Protein 5GKK (pdb70)

Solvent-accessible surface area: 15320 Å² total; per-residue (Å²): 61,113,18,108,52,54,4,0,4,0,0,0,2,10,50,2,44,2,36,2,4,2,42,167,38,229,116,44,195,31,24,22,77,6,38,11,4,0,53,1,53,19,48,111,97,14,52,107,2,0,116,3,0,94,116,61,14,42,17,16,90,25,100,127,34,131,132,54,127,53,14,1,54,0,102,127,174,81,3,4,85,98,0,12,75,23,2,88,150,53,73,8,72,6,95,54,33,60,10,7,106,48,0,77,109,0,13,60,8,39,99,170,22,59,30,81,62,114,110,8,2,16,88,0,0,78,6,2,48,115,3,83,21,86,14,80,127,106,0,107,103,5,12,116,66,48,179,94,126,25,43,56,33,0,0,4,0,0,0,3,11,44,2,44,0,66,3,5,2,44,143,50,157,124,48,162,33,7,13,69,8,55,12,14,0,54,0,65,20,98,117,102,15,45,104,0,0,100,12,0,83,170,66,13,54,25,23,72,18,86,98,70,148,52,4,0,36,1,127,126,177,74,4,1,97,96,0,13,90,26,3,88,175,54,72,4,67,7,90,44,34,56,6,2,92,41,0,65,130,0,21,61,9,38,109,172,27,62,33,55,78,129,112,1,0,15,91,0,0,76,8,2,57,112,3,73,28,46,36,67,101,107,2,89,138,13,12,126,91,28,168

InterPro domains:
  IPR004860 Homing endonuclease, LAGLIDADG domain [PF00961] (9-106)
  IPR027434 Homing endonuclease [G3DSA:3.10.28.10] (1-149)
  IPR027434 Homing endonuclease [SSF55608] (4-146)
  IPR051289 LAGLIDADG Homing Endonuclease [PTHR36181] (4-134)

Nearest PDB structures (foldseek):
  5gkk-assembly1_B  TM=1.007E+00  e=6.072E-26  Thermotoga neapolitana
  5gkk-assembly1_A  TM=9.883E-01  e=3.573E-23  Thermotoga neapolitana
  2i3p-assembly1_B  TM=8.146E-01  e=6.116E-08  Chlamydomonas reinhardtii
  1t9i-assembly1_A  TM=8.031E-01  e=5.156E-08  Chlamydomonas reinhardtii
  2vbj-assembly1_B  TM=8.201E-01  e=2.539E-07  Chlamydomonas reinhardtii

Foldseek 3Di:
DADDLVVVLVQCLPFKDWAWDKDADVVAPLRIDIWIKIKGKDFQVVLVVLVNVCVVLVHFDWAADDDRMIMTMDTDLVSVVSVLVSCVVVPHDHCVNVLSVLSVVLSVLVVVVLCSDLVSVLVNLVSNCVHPDPDNVVSVVVVVVSD/DDDDLVNVLVLCLVFKDWAWDKDQDCVAVLRIDIFTKMKGADDPVVVVVLVNVCVVLVHFDWQVPNIMTMDTDLVSVVSVLVSCVVPPHDHCVNVLSVLSVVLSVCVVVPVCSDLVS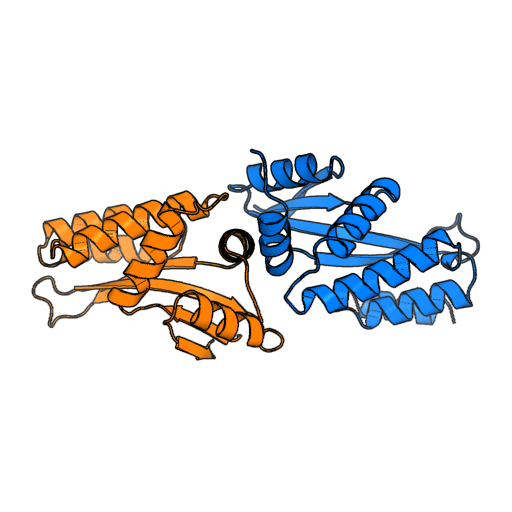VLVNLVSNCVHPDDCNVVSVVVNVVSD

Structure (mmCIF, N/CA/C/O backbone):
data_5GKK
#
_entry.id   5GKK
#
_cell.length_a   32.203
_cell.length_b   113.886
_cell.length_c   44.922
_cell.angle_alpha   90.0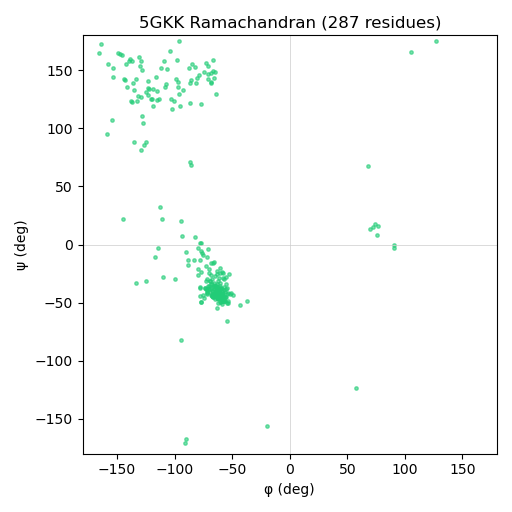00
_cell.angle_beta   110.410
_cell.angle_gamma   90.000
#
_symmetry.space_group_name_H-M   'P 1 21 1'
#
loop_
_entity.id
_entity.type
_entity.pdbx_description
1 polymer 'Putative homing endonuclease'
2 water water
#
loop_
_atom_site.group_PDB
_atom_site.id
_atom_site.type_symbol
_atom_site.label_atom_id
_atom_site.label_alt_id
_atom_site.label_comp_id
_atom_site.label_asym_id
_atom_site.label_entity_id
_atom_site.label_seq_id
_atom_site.pdbx_PDB_ins_code
_atom_site.Cartn_x
_atom_site.Cartn_y
_atom_site.Cartn_z
_atom_site.occupancy
_atom_site.B_iso_or_equiv
_atom_site.auth_seq_id
_atom_site.auth_comp_id
_atom_site.auth_asym_id
_atom_site.auth_atom_id
_atom_site.pdbx_PDB_model_num
ATOM 1 N N . MET A 1 1 ? 39.961 -4.910 -13.919 1.00 58.40 1 MET A N 1
ATOM 2 C CA . MET A 1 1 ? 40.942 -3.897 -13.546 1.00 57.23 1 MET A CA 1
ATOM 3 C C . MET A 1 1 ? 41.557 -4.214 -12.179 1.00 51.64 1 MET A C 1
ATOM 4 O O . MET A 1 1 ? 40.940 -4.901 -11.363 1.00 51.10 1 MET A O 1
ATOM 9 N N . ASP A 1 2 ? 42.782 -3.736 -11.953 1.00 48.28 2 ASP A N 1
ATOM 10 C CA . ASP A 1 2 ? 43.496 -3.943 -10.692 1.00 54.07 2 ASP A CA 1
ATOM 11 C C . ASP A 1 2 ? 43.346 -2.709 -9.810 1.00 50.64 2 ASP A C 1
ATOM 12 O O . ASP A 1 2 ? 43.367 -1.584 -10.308 1.00 51.82 2 ASP A O 1
ATOM 17 N N . LEU A 1 3 ? 43.204 -2.909 -8.506 1.00 45.26 3 LEU A N 1
ATOM 18 C CA . LEU A 1 3 ? 42.975 -1.785 -7.598 1.00 39.85 3 LEU A CA 1
ATOM 19 C C . LEU A 1 3 ? 44.118 -1.608 -6.591 1.00 36.12 3 LEU A C 1
ATOM 20 O O . LEU A 1 3 ? 44.672 -2.593 -6.104 1.00 36.23 3 LEU A O 1
ATOM 25 N N . LYS A 1 4 ? 44.444 -0.365 -6.237 1.00 36.32 4 LYS A N 1
ATOM 26 C CA . LYS A 1 4 ? 45.409 -0.138 -5.141 1.00 38.58 4 LYS A CA 1
ATOM 27 C C . LYS A 1 4 ? 44.671 -0.162 -3.807 1.00 32.47 4 LYS A C 1
ATOM 28 O O . LYS A 1 4 ? 43.569 0.352 -3.727 1.00 30.29 4 LYS A O 1
ATOM 34 N N . PRO A 1 5 ? 45.287 -0.740 -2.756 1.00 35.30 5 PRO A N 1
ATOM 35 C CA . PRO A 1 5 ? 44.753 -0.763 -1.380 1.00 32.97 5 PRO A CA 1
ATOM 36 C C . PRO A 1 5 ? 44.167 0.569 -0.915 1.00 32.37 5 PRO A C 1
ATOM 37 O O . PRO A 1 5 ? 43.053 0.597 -0.416 1.00 31.77 5 PRO A O 1
ATOM 41 N N . ASP A 1 6 ? 44.911 1.660 -1.043 1.00 35.13 6 ASP A N 1
ATOM 42 C CA . ASP A 1 6 ? 44.405 2.965 -0.594 1.00 35.97 6 ASP A CA 1
ATOM 43 C C . ASP A 1 6 ? 43.118 3.365 -1.335 1.00 31.00 6 ASP A C 1
ATOM 44 O O . ASP A 1 6 ? 42.230 4.014 -0.774 1.00 27.51 6 ASP A O 1
ATOM 49 N N . TRP A 1 7 ? 43.027 2.966 -2.598 1.00 27.11 7 TRP A N 1
ATOM 50 C CA . TRP A 1 7 ? 41.822 3.226 -3.374 1.00 30.70 7 TRP A CA 1
ATOM 51 C C . TRP A 1 7 ? 40.658 2.413 -2.815 1.00 29.94 7 TRP A C 1
ATOM 52 O O . TRP A 1 7 ? 39.527 2.905 -2.695 1.00 27.24 7 TRP A O 1
ATOM 63 N N . VAL A 1 8 ? 40.920 1.152 -2.521 1.00 24.68 8 VAL A N 1
ATOM 64 C CA . VAL A 1 8 ? 39.897 0.318 -1.903 1.00 29.22 8 VAL A CA 1
ATOM 65 C C . VAL A 1 8 ? 39.368 0.937 -0.597 1.00 31.03 8 VAL A C 1
ATOM 66 O O . VAL A 1 8 ? 38.158 0.997 -0.370 1.00 29.73 8 VAL A O 1
ATOM 70 N N . VAL A 1 9 ? 40.281 1.418 0.241 1.00 30.41 9 VAL A N 1
ATOM 71 C CA . VAL A 1 9 ? 39.890 2.037 1.505 1.00 32.08 9 VAL A CA 1
ATOM 72 C C . VAL A 1 9 ? 38.960 3.227 1.230 1.00 30.58 9 VAL A C 1
ATOM 73 O O . VAL A 1 9 ? 37.873 3.324 1.818 1.00 30.08 9 VAL A O 1
ATOM 77 N N . GLY A 1 10 ? 39.402 4.120 0.338 1.00 24.24 10 GLY A N 1
ATOM 78 C CA . GLY A 1 10 ? 38.633 5.299 -0.036 1.00 24.69 10 GLY A CA 1
ATOM 79 C C . GLY A 1 10 ? 37.231 4.931 -0.510 1.00 28.65 10 GLY A C 1
ATOM 80 O O . GLY A 1 10 ? 36.228 5.456 -0.026 1.00 30.43 10 GLY A O 1
ATOM 81 N N . PHE A 1 11 ? 37.163 3.988 -1.435 1.00 25.33 11 PHE A N 1
ATOM 82 C CA . PHE A 1 11 ? 35.891 3.536 -1.978 1.00 28.25 11 PHE A CA 1
ATOM 83 C C . PHE A 1 11 ? 34.984 2.902 -0.903 1.00 32.67 11 PHE A C 1
ATOM 84 O O . PHE A 1 11 ? 33.776 3.169 -0.855 1.00 31.72 11 PHE A O 1
ATOM 92 N N . VAL A 1 12 ? 35.557 2.055 -0.056 1.00 26.56 12 VAL A N 1
ATOM 93 C CA . VAL A 1 12 ? 34.769 1.408 0.979 1.00 29.57 12 VAL A CA 1
ATOM 94 C C . VAL A 1 12 ? 34.351 2.439 2.033 1.00 35.10 12 VAL A C 1
ATOM 95 O O . VAL A 1 12 ? 33.224 2.400 2.518 1.00 37.99 12 VAL A O 1
ATOM 99 N N . ASP A 1 13 ? 35.231 3.379 2.355 1.00 32.87 13 ASP A N 1
ATOM 100 C CA . ASP A 1 13 ? 34.833 4.485 3.219 1.00 34.65 13 ASP A CA 1
ATOM 101 C C . ASP A 1 13 ? 33.563 5.141 2.686 1.00 34.95 13 ASP A C 1
ATOM 102 O O . ASP A 1 13 ? 32.633 5.428 3.446 1.00 39.59 13 ASP A O 1
ATOM 107 N N . GLY A 1 14 ? 33.500 5.330 1.375 1.00 34.93 14 GLY A N 1
ATOM 108 C CA . GLY A 1 14 ? 32.331 5.926 0.759 1.00 38.80 14 GLY A CA 1
ATOM 109 C C . GLY A 1 14 ? 31.133 4.987 0.605 1.00 40.96 14 GLY A C 1
ATOM 110 O O . GLY A 1 14 ? 30.019 5.326 0.997 1.00 44.10 14 GLY A O 1
ATOM 111 N N . GLU A 1 15 ? 31.354 3.796 0.057 1.00 35.32 15 GLU A N 1
ATOM 112 C CA . GLU A 1 15 ? 30.237 2.951 -0.363 1.00 30.59 15 GLU A CA 1
ATOM 113 C C . GLU A 1 15 ? 30.066 1.631 0.411 1.00 33.89 15 GLU A C 1
ATOM 114 O O . GLU A 1 15 ? 29.128 0.879 0.167 1.00 38.20 15 GLU A O 1
ATOM 120 N N . GLY A 1 16 ? 30.963 1.337 1.329 1.00 39.58 16 GLY A N 1
ATOM 121 C CA . GLY A 1 16 ? 30.915 0.056 2.010 1.00 41.36 16 GLY A CA 1
ATOM 122 C C . GLY A 1 16 ? 29.881 -0.038 3.121 1.00 39.02 16 GLY A C 1
ATOM 123 O O . GLY A 1 16 ? 29.624 0.928 3.832 1.00 39.35 16 GLY A O 1
ATOM 124 N N . CYS A 1 17 ? 29.301 -1.217 3.286 1.00 31.78 17 CYS A N 1
ATOM 125 C CA . CYS A 1 17 ? 28.382 -1.446 4.396 1.00 37.80 17 CYS A CA 1
ATOM 126 C C . CYS A 1 17 ? 28.705 -2.740 5.145 1.00 34.13 17 CYS A C 1
ATOM 127 O O . CYS A 1 17 ? 28.862 -3.792 4.547 1.00 31.24 17 CYS A O 1
ATOM 130 N N . PHE A 1 18 ? 28.850 -2.626 6.466 1.00 35.12 18 PHE A N 1
ATOM 131 C CA . PHE A 1 18 ? 29.096 -3.765 7.347 1.00 33.63 18 PHE A CA 1
ATOM 132 C C . PHE A 1 18 ? 27.777 -4.090 8.023 1.00 41.51 18 PHE A C 1
ATOM 133 O O . PHE A 1 18 ? 27.228 -3.273 8.753 1.00 39.63 18 PHE A O 1
ATOM 141 N N . TYR A 1 19 ? 27.270 -5.280 7.751 1.00 38.96 19 TYR A N 1
ATOM 142 C CA . TYR A 1 19 ? 25.918 -5.625 8.100 1.00 37.41 19 TYR A CA 1
ATOM 143 C C . TYR A 1 19 ? 25.963 -6.864 8.968 1.00 37.90 19 TYR A C 1
ATOM 144 O O . TYR A 1 19 ? 26.761 -7.761 8.737 1.00 34.23 19 TYR A O 1
ATOM 153 N N . VAL A 1 20 ? 25.116 -6.896 9.987 1.00 34.10 20 VAL A N 1
ATOM 154 C CA . VAL A 1 20 ? 24.942 -8.093 10.796 1.00 35.65 20 VAL A CA 1
ATOM 155 C C . VAL A 1 20 ? 23.469 -8.466 10.892 1.00 38.93 20 VAL A C 1
ATOM 156 O O . VAL A 1 20 ? 22.707 -7.829 11.615 1.00 43.18 20 VAL A O 1
ATOM 160 N N . GLY A 1 21 ? 23.074 -9.493 10.156 1.00 36.95 21 GLY A N 1
ATOM 161 C CA . GLY A 1 21 ? 21.699 -9.954 10.204 1.00 45.78 21 GLY A CA 1
ATOM 162 C C . GLY A 1 21 ? 21.529 -11.112 11.164 1.00 44.35 21 GLY A C 1
ATOM 163 O O . GLY A 1 21 ? 22.497 -11.611 11.743 1.00 37.02 21 GLY A O 1
ATOM 164 N N . VAL A 1 22 ? 20.287 -11.536 11.354 1.00 41.26 22 VAL A N 1
ATOM 165 C CA . VAL A 1 22 ? 20.004 -12.711 12.178 1.00 38.57 22 VAL A CA 1
ATOM 166 C C . VAL A 1 22 ? 18.834 -13.427 11.544 1.00 44.12 22 VAL A C 1
ATOM 167 O O . VAL A 1 22 ? 17.922 -12.787 11.049 1.00 41.33 22 VAL A O 1
ATOM 171 N N . SER A 1 23 ? 18.845 -14.748 11.564 1.00 45.38 23 SER A N 1
ATOM 172 C CA . SER A 1 23 ? 17.675 -15.489 11.113 1.00 49.06 23 SER A CA 1
ATOM 173 C C . SER A 1 23 ? 17.463 -16.655 12.050 1.00 42.16 23 SER A C 1
ATOM 174 O O . SER A 1 23 ? 18.393 -17.095 12.710 1.00 41.68 23 SER A O 1
ATOM 177 N N . ARG A 1 24 ? 16.246 -17.159 12.094 1.00 37.19 24 ARG A N 1
ATOM 178 C CA . ARG A 1 24 ? 15.953 -18.401 12.793 1.00 40.87 24 ARG A CA 1
ATOM 179 C C . ARG A 1 24 ? 16.649 -19.557 12.102 1.00 45.88 24 ARG A C 1
ATOM 180 O O . ARG A 1 24 ? 16.735 -19.608 10.874 1.00 42.61 24 ARG A O 1
ATOM 188 N N . ASN A 1 25 ? 17.121 -20.508 12.892 1.00 44.87 25 ASN A N 1
ATOM 189 C CA . ASN A 1 25 ? 17.748 -21.699 12.340 1.00 41.59 25 ASN A CA 1
ATOM 190 C C . ASN A 1 25 ? 17.585 -22.798 13.361 1.00 39.90 25 ASN A C 1
ATOM 191 O O . ASN A 1 25 ? 18.230 -22.788 14.412 1.00 36.55 25 ASN A O 1
ATOM 196 N N . ARG A 1 26 ? 16.701 -23.740 13.068 1.00 45.21 26 ARG A N 1
ATOM 197 C CA . ARG A 1 26 ? 16.382 -24.774 14.046 1.00 52.55 26 ARG A CA 1
ATOM 198 C C . ARG A 1 26 ? 17.570 -25.656 14.409 1.00 53.98 26 ARG A C 1
ATOM 199 O O . ARG A 1 26 ? 17.592 -26.236 15.486 1.00 56.39 26 ARG A O 1
ATOM 207 N N . THR A 1 27 ? 18.574 -25.742 13.545 1.00 51.35 27 THR A N 1
ATOM 208 C CA . THR A 1 27 ? 19.697 -26.645 13.819 1.00 57.26 27 THR A CA 1
ATOM 209 C C . THR A 1 27 ? 20.683 -26.121 14.862 1.00 54.89 27 THR A C 1
ATOM 210 O O . THR A 1 27 ? 21.605 -26.838 15.269 1.00 54.40 27 THR A O 1
ATOM 214 N N . MET A 1 28 ? 20.502 -24.869 15.284 1.00 48.61 28 MET A N 1
ATOM 215 C CA . MET A 1 28 ? 21.337 -24.282 16.326 1.00 43.02 28 MET A CA 1
ATOM 216 C C . MET A 1 28 ? 20.589 -24.415 17.647 1.00 49.99 28 MET A C 1
ATOM 217 O O . MET A 1 28 ? 19.374 -24.209 17.687 1.00 52.30 28 MET A O 1
ATOM 222 N N . LYS A 1 29 ? 21.310 -24.733 18.723 1.00 49.81 29 LYS A N 1
ATOM 223 C CA . LYS A 1 29 ? 20.702 -24.910 20.050 1.00 49.78 29 LYS A CA 1
ATOM 224 C C . LYS A 1 29 ? 20.042 -23.611 20.518 1.00 50.25 29 LYS A C 1
ATOM 225 O O . LYS A 1 29 ? 19.065 -23.601 21.270 1.00 46.23 29 LYS A O 1
ATOM 231 N N . THR A 1 30 ? 20.592 -22.510 20.042 1.00 44.02 30 THR A N 1
ATOM 232 C CA . THR A 1 30 ? 20.173 -21.178 20.419 1.00 47.37 30 THR A CA 1
ATOM 233 C C . THR A 1 30 ? 18.904 -20.782 19.652 1.00 43.51 30 THR A C 1
ATOM 234 O O . THR A 1 30 ? 18.145 -19.915 20.087 1.00 45.26 30 THR A O 1
ATOM 238 N N . GLY A 1 31 ? 18.655 -21.456 18.532 1.00 38.07 31 GLY A N 1
ATOM 239 C CA . GLY A 1 31 ? 17.511 -21.154 17.692 1.00 39.90 31 GLY A CA 1
ATOM 240 C C . GLY A 1 31 ? 17.763 -20.131 16.594 1.00 42.13 31 GLY A C 1
ATOM 241 O O . GLY A 1 31 ? 16.851 -19.807 15.835 1.00 39.00 31 GLY A O 1
ATOM 242 N N . TYR A 1 32 ? 18.981 -19.603 16.507 1.00 31.35 32 TYR A N 1
ATOM 243 C CA . TYR A 1 32 ? 19.285 -18.571 15.509 1.00 28.69 32 TYR A CA 1
ATOM 244 C C . TYR A 1 32 ? 20.693 -18.673 14.988 1.00 40.59 32 TYR A C 1
ATOM 245 O O . TYR A 1 32 ? 21.583 -19.261 15.626 1.00 40.12 32 TYR A O 1
ATOM 254 N N . GLN A 1 33 ? 20.891 -18.005 13.859 1.00 37.94 33 GLN A N 1
ATOM 255 C CA . GLN A 1 33 ? 22.182 -17.892 13.208 1.00 37.44 33 GLN A CA 1
ATOM 256 C C . GLN A 1 33 ? 22.415 -16.409 12.922 1.00 41.32 33 GLN A C 1
ATOM 257 O O . GLN A 1 33 ? 21.555 -15.743 12.360 1.00 39.53 33 GLN A O 1
ATOM 263 N N . VAL A 1 34 ? 23.557 -15.898 13.370 1.00 35.38 34 VAL A N 1
ATOM 264 C CA . VAL A 1 34 ? 24.018 -14.564 13.051 1.00 29.79 34 VAL A CA 1
ATOM 265 C C . VAL A 1 34 ? 24.675 -14.604 11.665 1.00 35.48 34 VAL A C 1
ATOM 266 O O . VAL A 1 34 ? 25.432 -15.523 11.351 1.00 33.75 34 VAL A O 1
ATOM 270 N N . LEU A 1 35 ? 24.409 -13.588 10.857 1.00 33.97 35 LEU A N 1
ATOM 271 C CA . LEU A 1 35 ? 24.895 -13.555 9.481 1.00 38.24 35 LEU A CA 1
ATOM 272 C C . LEU A 1 35 ? 25.595 -12.253 9.197 1.00 34.34 35 LEU A C 1
ATOM 273 O O . LEU A 1 35 ? 25.003 -11.337 8.641 1.00 32.81 35 LEU A O 1
ATOM 278 N N . PRO A 1 36 ? 26.861 -12.156 9.604 1.00 33.98 36 PRO A N 1
ATOM 279 C CA . PRO A 1 36 ? 27.581 -10.924 9.307 1.00 37.76 36 PRO A CA 1
ATOM 280 C C . PRO A 1 36 ? 27.795 -10.881 7.798 1.00 36.69 36 PRO A C 1
ATOM 281 O O . PRO A 1 36 ? 27.930 -11.934 7.192 1.00 32.88 36 PRO A O 1
ATOM 285 N N . GLU A 1 37 ? 27.810 -9.690 7.220 1.00 33.26 37 GLU A N 1
ATOM 286 C CA . GLU A 1 37 ? 28.212 -9.547 5.837 1.00 42.63 37 GLU A CA 1
ATOM 287 C C . GLU A 1 37 ? 28.683 -8.143 5.473 1.00 34.99 37 GLU A C 1
ATOM 288 O O . GLU A 1 37 ? 28.349 -7.145 6.116 1.00 32.83 37 GLU A O 1
ATOM 294 N N . PHE A 1 38 ? 29.494 -8.110 4.436 1.00 33.18 38 PHE A N 1
ATOM 295 C CA . PHE A 1 38 ? 30.055 -6.895 3.912 1.00 35.56 38 PHE A CA 1
ATOM 296 C C . PHE A 1 38 ? 29.426 -6.757 2.524 1.00 33.91 38 PHE A C 1
ATOM 297 O O . PHE A 1 38 ? 29.482 -7.679 1.719 1.00 32.46 38 PHE A O 1
ATOM 305 N N . ARG A 1 39 ? 28.798 -5.631 2.264 1.00 29.26 39 ARG A N 1
ATOM 306 C CA . ARG A 1 39 ? 28.195 -5.419 0.977 1.00 36.54 39 ARG A CA 1
ATOM 307 C C . ARG A 1 39 ? 28.649 -4.108 0.408 1.00 31.60 39 ARG A C 1
ATOM 308 O O . ARG A 1 39 ? 28.922 -3.174 1.136 1.00 34.91 39 ARG A O 1
ATOM 316 N N . ILE A 1 40 ? 28.694 -4.056 -0.910 1.00 31.00 40 ILE A N 1
ATOM 317 C CA . ILE A 1 40 ? 28.944 -2.820 -1.651 1.00 31.70 40 ILE A CA 1
ATOM 318 C C . ILE A 1 40 ? 27.962 -2.795 -2.835 1.00 34.46 40 ILE A C 1
ATOM 319 O O . ILE A 1 40 ? 27.944 -3.725 -3.640 1.00 32.14 40 ILE A O 1
ATOM 324 N N . VAL A 1 41 ? 27.145 -1.745 -2.924 1.00 37.79 41 VAL A N 1
ATOM 325 C CA . VAL A 1 41 ? 26.106 -1.636 -3.951 1.00 32.52 41 VAL A CA 1
ATOM 326 C C . VAL A 1 41 ? 26.499 -0.591 -5.006 1.00 34.98 41 VAL A C 1
ATOM 327 O O . VAL A 1 41 ? 27.034 0.478 -4.664 1.00 36.12 41 VAL A O 1
ATOM 331 N N . GLN A 1 42 ? 26.261 -0.909 -6.282 1.00 32.39 42 GLN A N 1
ATOM 332 C CA . GLN A 1 42 ? 26.582 0.015 -7.367 1.00 31.38 42 GLN A CA 1
ATOM 333 C C . GLN A 1 42 ? 25.514 -0.048 -8.430 1.00 32.65 42 GLN A C 1
ATOM 334 O O . GLN A 1 42 ? 24.806 -1.054 -8.558 1.00 33.67 42 GLN A O 1
ATOM 340 N N . HIS A 1 43 ? 25.391 1.036 -9.186 1.00 36.41 43 HIS A N 1
ATOM 341 C CA . HIS A 1 43 ? 24.543 1.017 -10.371 1.00 37.05 43 HIS A CA 1
ATOM 342 C C . HIS A 1 43 ? 25.159 0.067 -11.397 1.00 40.36 43 HIS A C 1
ATOM 343 O O . HIS A 1 43 ? 26.387 -0.083 -11.481 1.00 35.89 43 HIS A O 1
ATOM 350 N N . LYS A 1 44 ? 24.311 -0.561 -12.205 1.00 38.80 44 LYS A N 1
ATOM 351 C CA . LYS A 1 44 ? 24.761 -1.575 -13.154 1.00 35.54 44 LYS A CA 1
ATOM 352 C C . LYS A 1 44 ? 25.865 -1.122 -14.116 1.00 36.56 44 LYS A C 1
ATOM 353 O O . LYS A 1 44 ? 26.669 -1.936 -14.573 1.00 37.53 44 LYS A O 1
ATOM 359 N N . ARG A 1 45 ? 25.936 0.163 -14.425 1.00 38.46 45 ARG A N 1
ATOM 360 C CA . ARG A 1 45 ? 26.990 0.637 -15.332 1.00 42.21 45 ARG A CA 1
ATOM 361 C C . ARG A 1 45 ? 28.374 0.486 -14.699 1.00 43.84 45 ARG A C 1
ATOM 362 O O . ARG A 1 45 ? 29.413 0.563 -15.382 1.00 39.32 45 ARG A O 1
ATOM 370 N N . ASP A 1 46 ? 28.388 0.290 -13.383 1.00 36.96 46 ASP A N 1
ATOM 371 C CA . ASP A 1 46 ? 29.641 0.170 -12.673 1.00 39.65 46 ASP A CA 1
ATOM 372 C C . ASP A 1 46 ? 29.822 -1.242 -12.140 1.00 38.62 46 ASP A C 1
ATOM 373 O O . ASP A 1 46 ? 30.516 -1.435 -11.124 1.00 39.67 46 ASP A O 1
ATOM 378 N N . ILE A 1 47 ? 29.296 -2.185 -12.873 1.00 35.04 47 ILE A N 1
ATOM 379 C CA . ILE A 1 47 ? 29.384 -3.564 -12.525 1.00 37.09 47 ILE A CA 1
ATOM 380 C C . ILE A 1 47 ? 30.866 -3.941 -12.467 1.00 39.02 47 ILE A C 1
ATOM 381 O O . ILE A 1 47 ? 31.289 -4.702 -11.622 1.00 33.76 47 ILE A O 1
ATOM 386 N N . GLN A 1 48 ? 31.656 -3.395 -13.367 1.00 29.99 48 GLN A N 1
ATOM 387 C CA . GLN A 1 48 ? 33.066 -3.783 -13.443 1.00 37.10 48 GLN A CA 1
ATOM 388 C C . GLN A 1 48 ? 33.807 -3.552 -12.093 1.00 35.77 48 GLN A C 1
ATOM 389 O O . GLN A 1 48 ? 34.675 -4.335 -11.700 1.00 33.42 48 GLN A O 1
ATOM 395 N N . VAL A 1 49 ? 33.451 -2.482 -11.394 1.00 34.93 49 VAL A N 1
ATOM 396 C CA . VAL A 1 49 ? 34.106 -2.168 -10.124 1.00 34.02 49 VAL A CA 1
ATOM 397 C C . VAL A 1 49 ? 33.839 -3.246 -9.076 1.00 31.07 49 VAL A C 1
ATOM 398 O O . VAL A 1 49 ? 34.716 -3.567 -8.263 1.00 32.75 49 VAL A O 1
ATOM 402 N N . LEU A 1 50 ? 32.639 -3.809 -9.115 1.00 32.01 50 LEU A N 1
ATOM 403 C CA . LEU A 1 50 ? 32.248 -4.860 -8.176 1.00 33.19 50 LEU A CA 1
ATOM 404 C C . LEU A 1 50 ? 33.097 -6.096 -8.412 1.00 32.02 50 LEU A C 1
ATOM 405 O O . LEU A 1 50 ? 33.576 -6.712 -7.466 1.00 31.17 50 LEU A O 1
ATOM 410 N N . TYR A 1 51 ? 33.323 -6.435 -9.679 1.00 30.49 51 TYR A N 1
ATOM 411 C CA . TYR A 1 51 ? 34.180 -7.569 -10.000 1.00 26.37 51 TYR A CA 1
ATOM 412 C C . TYR A 1 51 ? 35.637 -7.289 -9.675 1.00 27.22 51 TYR A C 1
ATOM 413 O O . TYR A 1 51 ? 36.370 -8.216 -9.362 1.00 31.67 51 TYR A O 1
ATOM 422 N N . ALA A 1 52 ? 36.066 -6.035 -9.783 1.00 24.67 52 ALA A N 1
ATOM 423 C CA . ALA A 1 52 ? 37.429 -5.660 -9.376 1.00 34.59 52 ALA A CA 1
ATOM 424 C C . ALA A 1 52 ? 37.647 -5.864 -7.864 1.00 30.70 52 ALA A C 1
ATOM 425 O O . ALA A 1 52 ? 38.727 -6.285 -7.417 1.00 32.24 52 ALA A O 1
ATOM 427 N N . LEU A 1 53 ? 36.623 -5.542 -7.076 1.00 29.22 53 LEU A N 1
ATOM 428 C CA . LEU A 1 53 ? 36.731 -5.638 -5.615 1.00 25.72 53 LEU A CA 1
ATOM 429 C C . LEU A 1 53 ? 36.707 -7.104 -5.211 1.00 28.62 53 LEU A C 1
ATOM 430 O O . LEU A 1 53 ? 37.438 -7.532 -4.324 1.00 29.96 53 LEU A O 1
ATOM 435 N N . ARG A 1 54 ? 35.897 -7.870 -5.926 1.00 29.20 54 ARG A N 1
ATOM 436 C CA . ARG A 1 54 ? 35.839 -9.314 -5.773 1.00 34.62 54 ARG A CA 1
ATOM 437 C C . ARG A 1 54 ? 37.209 -9.912 -6.059 1.00 34.00 54 ARG A C 1
ATOM 438 O O . ARG A 1 54 ? 37.677 -10.764 -5.328 1.00 37.44 54 ARG A O 1
ATOM 446 N N . LYS A 1 55 ? 37.854 -9.448 -7.118 1.00 32.03 55 LYS A N 1
ATOM 447 C CA . LYS A 1 55 ? 39.178 -9.944 -7.467 1.00 36.36 55 LYS A CA 1
ATOM 448 C C . LYS A 1 55 ? 40.214 -9.472 -6.471 1.00 32.90 55 LYS A C 1
ATOM 449 O O . LYS A 1 55 ? 41.115 -10.208 -6.114 1.00 36.17 55 LYS A O 1
ATOM 455 N N . PHE A 1 56 ? 40.070 -8.239 -5.999 1.00 33.98 56 PHE A N 1
ATOM 456 C CA . PHE A 1 56 ? 40.975 -7.711 -4.993 1.00 30.55 56 PHE A CA 1
ATOM 457 C C . PHE A 1 56 ? 40.963 -8.562 -3.705 1.00 36.94 56 PHE A C 1
ATOM 458 O O . PHE A 1 56 ? 42.018 -8.825 -3.117 1.00 37.30 56 PHE A O 1
ATOM 466 N N . PHE A 1 57 ? 39.777 -8.967 -3.258 1.00 40.21 57 PHE A N 1
ATOM 467 C CA . PHE A 1 57 ? 39.652 -9.712 -2.008 1.00 37.38 57 PHE A CA 1
ATOM 468 C C . PHE A 1 57 ? 39.792 -11.203 -2.269 1.00 47.48 57 PHE A C 1
ATOM 469 O O . PHE A 1 57 ? 40.050 -11.981 -1.349 1.00 49.99 57 PHE A O 1
ATOM 477 N N . GLY A 1 58 ? 39.625 -11.590 -3.532 1.00 42.16 58 GLY A N 1
ATOM 478 C CA . GLY A 1 58 ? 39.795 -12.971 -3.939 1.00 43.68 58 GLY A CA 1
ATOM 479 C C . GLY A 1 58 ? 38.619 -13.845 -3.544 1.00 45.93 58 GLY A C 1
ATOM 480 O O . GLY A 1 58 ? 38.722 -15.079 -3.551 1.00 52.54 58 GLY A O 1
ATOM 481 N N . CYS A 1 59 ? 37.499 -13.215 -3.206 1.00 37.28 59 CYS A N 1
ATOM 482 C CA . CYS A 1 59 ? 36.319 -13.946 -2.743 1.00 41.40 59 CYS A CA 1
ATOM 483 C C . CYS A 1 59 ? 35.063 -13.068 -2.794 1.00 40.36 59 CYS A C 1
ATOM 484 O O . CYS A 1 59 ? 35.154 -11.865 -3.055 1.00 38.08 59 CYS A O 1
ATOM 487 N N . GLY A 1 60 ? 33.897 -13.666 -2.550 1.00 38.06 60 GLY A N 1
ATOM 488 C CA . GLY A 1 60 ? 32.653 -12.923 -2.597 1.00 42.59 60 GLY A CA 1
ATOM 489 C C . GLY A 1 60 ? 31.812 -13.198 -3.835 1.00 37.46 60 GLY A C 1
ATOM 490 O O . GLY A 1 60 ? 32.266 -13.779 -4.819 1.00 37.90 60 GLY A O 1
ATOM 491 N N . VAL A 1 61 ? 30.560 -12.783 -3.785 1.00 37.78 61 VAL A N 1
ATOM 492 C CA . VAL A 1 61 ? 29.646 -13.008 -4.897 1.00 39.95 61 VAL A CA 1
ATOM 493 C C . VAL A 1 61 ? 29.113 -11.682 -5.388 1.00 35.48 61 VAL A C 1
ATOM 494 O O . VAL A 1 61 ? 28.698 -10.849 -4.583 1.00 35.48 61 VAL A O 1
ATOM 498 N N . VAL A 1 62 ? 29.118 -11.486 -6.704 1.00 34.61 62 VAL A N 1
ATOM 499 C CA . VAL A 1 62 ? 28.432 -10.345 -7.299 1.00 36.22 62 VAL A CA 1
ATOM 500 C C . VAL A 1 62 ? 27.044 -10.775 -7.774 1.00 34.95 62 VAL A C 1
ATOM 501 O O . VAL A 1 62 ? 26.921 -11.754 -8.502 1.00 40.17 62 VAL A O 1
ATOM 505 N N . ARG A 1 63 ? 26.006 -10.034 -7.394 1.00 38.16 63 ARG A N 1
ATOM 506 C CA . ARG A 1 63 ? 24.627 -10.470 -7.606 1.00 39.30 63 ARG A CA 1
ATOM 507 C C . ARG A 1 63 ? 23.724 -9.269 -7.809 1.00 41.43 63 ARG A C 1
ATOM 508 O O . ARG A 1 63 ? 24.097 -8.142 -7.504 1.00 36.04 63 ARG A O 1
ATOM 516 N N . LYS A 1 64 ? 22.525 -9.511 -8.317 1.00 44.69 64 LYS A N 1
ATOM 517 C CA . LYS A 1 64 ? 21.550 -8.441 -8.482 1.00 46.00 64 LYS A CA 1
ATOM 518 C C . LYS A 1 64 ? 21.086 -7.950 -7.113 1.00 47.95 64 LYS A C 1
ATOM 519 O O . LYS A 1 64 ? 20.883 -8.734 -6.199 1.00 47.11 64 LYS A O 1
ATOM 525 N N . ASN A 1 65 ? 20.933 -6.642 -6.981 1.00 52.00 65 ASN A N 1
ATOM 526 C CA . ASN A 1 65 ? 20.325 -6.065 -5.785 1.00 51.29 65 ASN A CA 1
ATOM 527 C C . ASN A 1 65 ? 18.828 -5.802 -5.917 1.00 50.86 65 ASN A C 1
ATOM 528 O O . ASN A 1 65 ? 18.016 -6.615 -5.479 1.00 56.69 65 ASN A O 1
ATOM 533 N N . HIS A 1 66 ? 18.475 -4.669 -6.522 1.00 49.78 66 HIS A N 1
ATOM 534 C CA . HIS A 1 66 ? 17.086 -4.338 -6.839 1.00 46.16 66 HIS A CA 1
ATOM 535 C C . HIS A 1 66 ? 17.123 -3.400 -8.020 1.00 50.38 66 HIS A C 1
ATOM 536 O O . HIS A 1 66 ? 18.038 -2.593 -8.144 1.00 55.43 66 HIS A O 1
ATOM 543 N N . ASP A 1 67 ? 16.145 -3.530 -8.895 1.00 51.48 67 ASP A N 1
ATOM 544 C CA . ASP A 1 67 ? 16.023 -2.614 -9.998 1.00 55.19 67 ASP A CA 1
ATOM 545 C C . ASP A 1 67 ? 17.294 -2.643 -10.803 1.00 64.83 67 ASP A C 1
ATOM 546 O O . ASP A 1 67 ? 17.712 -3.685 -11.299 1.00 62.29 67 ASP A O 1
ATOM 551 N N . ASP A 1 68 ? 17.889 -1.469 -10.946 1.00 63.99 68 ASP A N 1
ATOM 552 C CA . ASP A 1 68 ? 19.103 -1.336 -11.760 1.00 54.98 68 ASP A CA 1
ATOM 553 C C . ASP A 1 68 ? 20.399 -1.434 -10.956 1.00 50.30 68 ASP A C 1
ATOM 554 O O . ASP A 1 68 ? 21.445 -1.001 -11.421 1.00 49.14 68 ASP A O 1
ATOM 559 N N . ARG A 1 69 ? 20.337 -2.020 -9.765 1.00 43.48 69 ARG A N 1
ATOM 560 C CA . ARG A 1 69 ? 21.522 -2.099 -8.913 1.00 47.80 69 ARG A CA 1
ATOM 561 C C . ARG A 1 69 ? 22.072 -3.512 -8.711 1.00 49.23 69 ARG A C 1
ATOM 562 O O . ARG A 1 69 ? 21.329 -4.498 -8.756 1.00 42.51 69 ARG A O 1
ATOM 570 N N . TYR A 1 70 ? 23.384 -3.588 -8.467 1.00 42.80 70 TYR A N 1
ATOM 571 C CA . TYR A 1 70 ? 24.072 -4.852 -8.233 1.00 39.01 70 TYR A CA 1
ATOM 572 C C . TYR A 1 70 ? 24.934 -4.740 -6.977 1.00 33.48 70 TYR A C 1
ATOM 573 O O . TYR A 1 70 ? 25.242 -3.641 -6.542 1.00 35.68 70 TYR A O 1
ATOM 582 N N . GLU A 1 71 ? 25.317 -5.879 -6.409 1.00 32.10 71 GLU A N 1
ATOM 583 C CA . GLU A 1 71 ? 26.014 -5.918 -5.131 1.00 28.69 71 GLU A CA 1
ATOM 584 C C . GLU A 1 71 ? 27.160 -6.893 -5.226 1.00 29.72 71 GLU A C 1
ATOM 585 O O . GLU A 1 71 ? 27.002 -7.979 -5.777 1.00 32.61 71 GLU A O 1
ATOM 591 N N . LEU A 1 72 ? 28.285 -6.520 -4.656 1.00 27.88 72 LEU A N 1
ATOM 592 C CA . LEU A 1 72 ? 29.256 -7.470 -4.154 1.00 28.92 72 LEU A CA 1
ATOM 593 C C . LEU A 1 72 ? 28.860 -7.828 -2.730 1.00 33.43 72 LEU A C 1
ATOM 594 O O . LEU A 1 72 ? 28.778 -6.951 -1.860 1.00 33.51 72 LEU A O 1
ATOM 599 N N . ARG A 1 73 ? 28.626 -9.108 -2.484 1.00 30.64 73 ARG A N 1
ATOM 600 C CA . ARG A 1 73 ? 28.271 -9.551 -1.139 1.00 34.86 73 ARG A CA 1
ATOM 601 C C . ARG A 1 73 ? 29.286 -10.563 -0.635 1.00 32.96 73 ARG A C 1
ATOM 602 O O . ARG A 1 73 ? 29.567 -11.572 -1.291 1.00 36.81 73 ARG A O 1
ATOM 610 N N . ILE A 1 74 ? 29.861 -10.283 0.529 1.00 28.95 74 ILE A N 1
ATOM 611 C CA . ILE A 1 74 ? 30.814 -11.196 1.113 1.00 33.01 74 ILE A CA 1
ATOM 612 C C . ILE A 1 74 ? 30.236 -11.729 2.416 1.00 41.78 74 ILE A C 1
ATOM 613 O O . ILE A 1 74 ? 29.862 -10.951 3.313 1.00 36.21 74 ILE A O 1
ATOM 618 N N . ARG A 1 75 ? 30.159 -13.056 2.495 1.00 41.74 75 ARG A N 1
ATOM 619 C CA . ARG A 1 75 ? 29.410 -13.754 3.538 1.00 43.13 75 ARG A CA 1
ATOM 620 C C . ARG A 1 75 ? 30.188 -14.905 4.166 1.00 39.27 75 ARG A C 1
ATOM 621 O O . ARG A 1 75 ? 30.017 -15.200 5.349 1.00 44.96 75 ARG A O 1
ATOM 629 N N . LYS A 1 76 ? 31.018 -15.574 3.376 1.00 37.12 76 LYS A N 1
ATOM 630 C CA . LYS A 1 76 ? 31.690 -16.774 3.850 1.00 44.09 76 LYS A CA 1
ATOM 631 C C . LYS A 1 76 ? 32.745 -16.380 4.878 1.00 51.73 76 LYS A C 1
ATOM 632 O O . LYS A 1 76 ? 33.394 -15.344 4.737 1.00 43.10 76 LYS A O 1
ATOM 638 N N . ARG A 1 77 ? 32.907 -17.194 5.901 1.00 49.56 77 ARG A N 1
ATOM 639 C CA . ARG A 1 77 ? 33.725 -16.841 7.039 1.00 53.76 77 ARG A CA 1
ATOM 640 C C . ARG A 1 77 ? 35.174 -16.623 6.639 1.00 46.24 77 ARG A C 1
ATOM 641 O O . ARG A 1 77 ? 35.859 -15.777 7.175 1.00 42.55 77 ARG A O 1
ATOM 649 N N . SER A 1 78 ? 35.640 -17.415 5.703 1.00 44.54 78 SER A N 1
ATOM 650 C CA . SER A 1 78 ? 37.016 -17.307 5.273 1.00 49.56 78 SER A CA 1
ATOM 651 C C . SER A 1 78 ? 37.199 -16.020 4.464 1.00 48.69 78 SER A C 1
ATOM 652 O O . SER A 1 78 ? 38.274 -1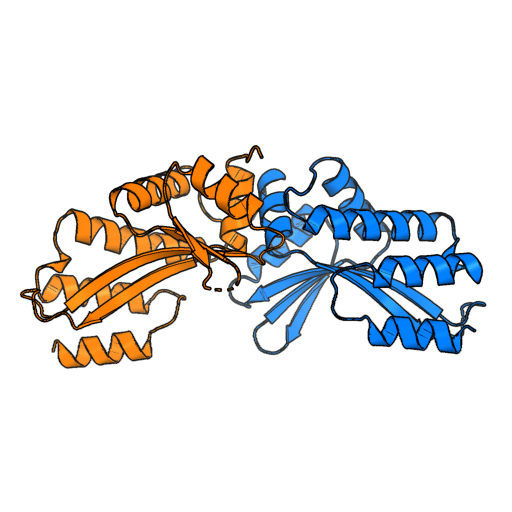5.417 4.469 1.00 50.55 78 SER A O 1
ATOM 655 N N . CYS A 1 79 ? 36.147 -15.573 3.790 1.00 48.39 79 CYS A N 1
ATOM 656 C CA . CYS A 1 79 ? 36.255 -14.318 3.034 1.00 41.89 79 CYS A CA 1
ATOM 657 C C . CYS A 1 79 ? 36.155 -13.101 3.964 1.00 45.44 79 CYS A C 1
ATOM 658 O O . CYS A 1 79 ? 36.942 -12.152 3.845 1.00 40.54 79 CYS A O 1
ATOM 661 N N . LEU A 1 80 ? 35.205 -13.142 4.898 1.00 34.90 80 LEU A N 1
ATOM 662 C CA . LEU A 1 80 ? 35.070 -12.079 5.888 1.00 35.91 80 LEU A CA 1
ATOM 663 C C . LEU A 1 80 ? 36.363 -11.850 6.657 1.00 39.76 80 LEU A C 1
ATOM 664 O O . LEU A 1 80 ? 36.673 -10.720 7.056 1.00 39.27 80 LEU A O 1
ATOM 669 N N . LYS A 1 81 ? 37.103 -12.932 6.877 1.00 38.97 81 LYS A N 1
ATOM 670 C CA . LYS A 1 81 ? 38.358 -12.876 7.611 1.00 48.70 81 LYS A CA 1
ATOM 671 C C . LYS A 1 81 ? 39.393 -12.073 6.825 1.00 47.83 81 LYS A C 1
ATOM 672 O O . LYS A 1 81 ? 40.096 -11.243 7.404 1.00 41.03 81 LYS A O 1
ATOM 678 N N . LYS A 1 82 ? 39.477 -12.326 5.516 1.00 39.62 82 LYS A N 1
ATOM 679 C CA . LYS A 1 82 ? 40.309 -11.531 4.602 1.00 36.75 82 LYS A CA 1
ATOM 680 C C . LYS A 1 82 ? 39.880 -10.069 4.560 1.00 36.47 82 LYS A C 1
ATOM 681 O O . LYS A 1 82 ? 40.722 -9.180 4.519 1.00 38.09 82 LYS A O 1
ATOM 687 N N . VAL A 1 83 ? 38.578 -9.801 4.571 1.00 36.99 83 VAL A N 1
ATOM 688 C CA . VAL A 1 83 ? 38.151 -8.403 4.662 1.00 36.66 83 VAL A CA 1
ATOM 689 C C . VAL A 1 83 ? 38.571 -7.750 5.993 1.00 39.29 83 VAL A C 1
ATOM 690 O O . VAL A 1 83 ? 39.024 -6.607 6.017 1.00 38.58 83 VAL A O 1
ATOM 694 N N . VAL A 1 84 ? 38.417 -8.475 7.100 1.00 41.35 84 VAL A N 1
ATOM 695 C CA . VAL A 1 84 ? 38.788 -7.916 8.396 1.00 41.00 84 VAL A CA 1
ATOM 696 C C . VAL A 1 84 ? 40.270 -7.627 8.448 1.00 33.71 84 VAL A C 1
ATOM 697 O O . VAL A 1 84 ? 40.681 -6.538 8.859 1.00 38.04 84 VAL A O 1
ATOM 701 N N . GLU A 1 85 ? 41.087 -8.570 8.005 1.00 29.42 85 GLU A N 1
ATOM 702 C CA . GLU A 1 85 ? 42.515 -8.313 8.058 1.00 36.09 85 GLU A CA 1
ATOM 703 C C . GLU A 1 85 ? 42.985 -7.203 7.119 1.00 37.42 85 GLU A C 1
ATOM 704 O O . GLU A 1 85 ? 43.927 -6.479 7.445 1.00 32.31 85 GLU A O 1
ATOM 710 N N . PHE A 1 86 ? 42.291 -7.020 5.997 1.00 33.93 86 PHE A N 1
ATOM 711 C CA . PHE A 1 86 ? 42.618 -5.904 5.126 1.00 30.67 86 PHE A CA 1
ATOM 712 C C . PHE A 1 86 ? 42.447 -4.571 5.830 1.00 32.72 86 PHE A C 1
ATOM 713 O O . PHE A 1 86 ? 43.345 -3.748 5.791 1.00 35.45 86 PHE A O 1
ATOM 721 N N . PHE A 1 87 ? 41.301 -4.364 6.471 1.00 30.11 87 PHE A N 1
ATOM 722 C CA . PHE A 1 87 ? 41.009 -3.090 7.134 1.00 30.51 87 PHE A CA 1
ATOM 723 C C . PHE A 1 87 ? 41.678 -2.876 8.484 1.00 36.70 87 PHE A C 1
ATOM 724 O O . PHE A 1 87 ? 41.719 -1.753 8.992 1.00 40.15 87 PHE A O 1
ATOM 732 N N . GLU A 1 88 ? 42.223 -3.948 9.045 1.00 40.19 88 GLU A N 1
ATOM 733 C CA . GLU A 1 88 ? 43.198 -3.824 10.143 1.00 42.69 88 GLU A CA 1
ATOM 734 C C . GLU A 1 88 ? 44.489 -3.179 9.635 1.00 46.17 88 GLU A C 1
ATOM 735 O O . GLU A 1 88 ? 45.034 -2.278 10.284 1.00 46.73 88 GLU A O 1
ATOM 741 N N . LYS A 1 89 ? 44.972 -3.638 8.476 1.00 44.89 89 LYS A N 1
ATOM 742 C CA . LYS A 1 89 ? 46.213 -3.117 7.890 1.00 45.57 89 LYS A CA 1
ATOM 743 C C . LYS A 1 89 ? 46.056 -1.722 7.323 1.00 46.24 89 LYS A C 1
ATOM 744 O O . LYS A 1 89 ? 46.965 -0.904 7.429 1.00 49.68 89 LYS A O 1
ATOM 750 N N . HIS A 1 90 ? 44.906 -1.465 6.704 1.00 40.23 90 HIS A N 1
ATOM 751 C CA . HIS A 1 90 ? 44.637 -0.191 6.064 1.00 37.95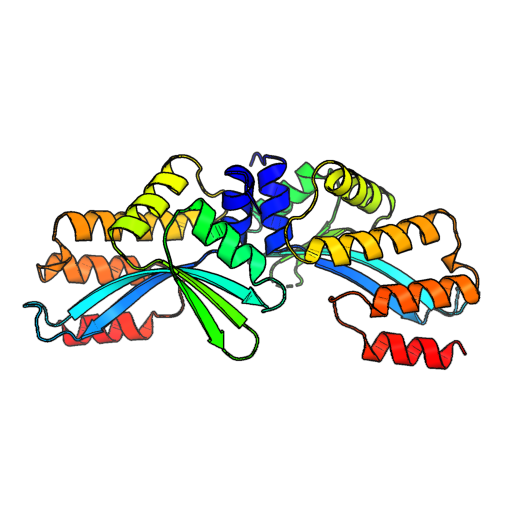 90 HIS A CA 1
ATOM 752 C C . HIS A 1 90 ? 43.346 0.363 6.644 1.00 39.33 90 HIS A C 1
ATOM 753 O O . HIS A 1 90 ? 42.262 0.100 6.118 1.00 43.33 90 HIS A O 1
ATOM 760 N N . PRO A 1 91 ? 43.447 1.118 7.744 1.00 41.28 91 PRO A N 1
ATOM 761 C CA . PRO A 1 91 ? 42.237 1.551 8.447 1.00 35.36 91 PRO A CA 1
ATOM 762 C C . PRO A 1 91 ? 41.364 2.496 7.637 1.00 35.73 91 PRO A C 1
ATOM 763 O O . PRO A 1 91 ? 41.859 3.290 6.827 1.00 38.60 91 PRO A O 1
ATOM 767 N N . LEU A 1 92 ? 40.063 2.413 7.870 1.00 34.67 92 LEU A N 1
ATOM 768 C CA . LEU A 1 92 ? 39.124 3.334 7.255 1.00 34.61 92 LEU A CA 1
ATOM 769 C C . LEU A 1 92 ? 39.313 4.700 7.897 1.00 41.43 92 LEU A C 1
ATOM 770 O O . LEU A 1 92 ? 39.771 4.787 9.050 1.00 43.21 92 LEU A O 1
ATOM 775 N N . LYS A 1 93 ? 38.971 5.752 7.159 1.00 38.26 93 LYS A N 1
ATOM 776 C CA . LYS A 1 93 ? 39.166 7.124 7.618 1.00 43.09 93 LYS A CA 1
ATOM 777 C C . LYS A 1 93 ? 37.884 7.751 8.175 1.00 41.56 93 LYS A C 1
ATOM 778 O O . LYS A 1 93 ? 37.937 8.643 9.008 1.00 48.33 93 LYS A O 1
ATOM 784 N N . THR A 1 94 ? 36.735 7.324 7.670 1.00 42.77 94 THR A N 1
ATOM 785 C CA . THR A 1 94 ? 35.464 7.927 8.064 1.00 40.11 94 THR A CA 1
ATOM 786 C C . THR A 1 94 ? 34.862 7.183 9.262 1.00 44.80 94 THR A C 1
ATOM 787 O O . THR A 1 94 ? 35.516 6.341 9.873 1.00 43.34 94 THR A O 1
ATOM 791 N N . LYS A 1 95 ? 33.634 7.493 9.616 1.00 47.62 95 LYS A N 1
ATOM 792 C CA . LYS A 1 95 ? 33.040 6.809 10.750 1.00 53.18 95 LYS A CA 1
ATOM 793 C C . LYS A 1 95 ? 32.479 5.445 10.351 1.00 53.53 95 LYS A C 1
ATOM 794 O O . LYS A 1 95 ? 31.850 4.749 11.155 1.00 45.65 95 LYS A O 1
ATOM 800 N N . LYS A 1 96 ? 32.747 5.054 9.102 1.00 46.00 96 LYS A N 1
ATOM 801 C CA . LYS A 1 96 ? 32.633 3.651 8.726 1.00 44.99 96 LYS A CA 1
ATOM 802 C C . LYS A 1 96 ? 33.561 2.782 9.598 1.00 38.41 96 LYS A C 1
ATOM 803 O O . LYS A 1 96 ? 33.324 1.584 9.756 1.00 42.00 96 LYS A O 1
ATOM 809 N N . ASN A 1 97 ? 34.613 3.376 10.162 1.00 39.86 97 ASN A N 1
ATOM 810 C CA . ASN A 1 97 ? 35.532 2.619 11.005 1.00 37.77 97 ASN A CA 1
ATOM 811 C C . ASN A 1 97 ? 34.840 2.142 12.282 1.00 40.35 97 ASN A C 1
ATOM 812 O O . ASN A 1 97 ? 35.116 1.058 12.770 1.00 43.64 97 ASN A O 1
ATOM 817 N N . VAL A 1 98 ? 33.939 2.959 12.812 1.00 45.97 98 VAL A N 1
ATOM 818 C CA . VAL A 1 98 ? 33.166 2.598 14.004 1.00 49.26 98 VAL A CA 1
ATOM 819 C C . VAL A 1 98 ? 32.302 1.364 13.746 1.00 43.84 98 VAL A C 1
ATOM 820 O O . VAL A 1 98 ? 32.265 0.443 14.555 1.00 48.51 98 VAL A O 1
ATOM 824 N N . ASP A 1 99 ? 31.618 1.339 12.610 1.00 38.58 99 ASP A N 1
ATOM 825 C CA . ASP A 1 99 ? 30.835 0.166 12.235 1.00 40.66 99 ASP A CA 1
ATOM 826 C C . ASP A 1 99 ? 31.764 -1.036 12.038 1.00 38.70 99 ASP A C 1
ATOM 827 O O . ASP A 1 99 ? 31.475 -2.140 12.489 1.00 38.60 99 ASP A O 1
ATOM 832 N N . PHE A 1 100 ? 32.889 -0.807 11.366 1.00 38.46 100 PHE A N 1
ATOM 833 C CA . PHE A 1 100 ? 33.843 -1.864 11.082 1.00 31.64 100 PHE A CA 1
ATOM 834 C C . PHE A 1 100 ? 34.349 -2.492 12.343 1.00 36.76 100 PHE A C 1
ATOM 835 O O . PHE A 1 100 ? 34.523 -3.706 12.418 1.00 39.51 100 PHE A O 1
ATOM 843 N N . LYS A 1 101 ? 34.634 -1.647 13.328 1.00 41.16 101 LYS A N 1
ATOM 844 C CA . LYS A 1 101 ? 35.152 -2.130 14.587 1.00 43.01 101 LYS A CA 1
ATOM 845 C C . LYS A 1 101 ? 34.129 -2.979 15.329 1.00 35.64 101 LYS A C 1
ATOM 846 O O . LYS A 1 101 ? 34.495 -3.981 15.928 1.00 35.48 101 LYS A O 1
ATOM 852 N N . LYS A 1 102 ? 32.853 -2.591 15.268 1.00 34.14 102 LYS A N 1
ATOM 853 C CA . LYS A 1 102 ? 31.782 -3.385 15.879 1.00 32.02 102 LYS A CA 1
ATOM 854 C C . LYS A 1 102 ? 31.593 -4.709 15.149 1.00 35.43 102 LYS A C 1
ATOM 855 O O . LYS A 1 102 ? 31.371 -5.753 15.756 1.00 38.59 102 LYS A O 1
ATOM 861 N N . PHE A 1 103 ? 31.683 -4.642 13.829 1.00 30.71 103 PHE A N 1
ATOM 862 C CA . PHE A 1 103 ? 31.620 -5.809 12.953 1.00 28.69 103 PHE A CA 1
ATOM 863 C C . PHE A 1 103 ? 32.744 -6.803 13.259 1.00 30.66 103 PHE A C 1
ATOM 864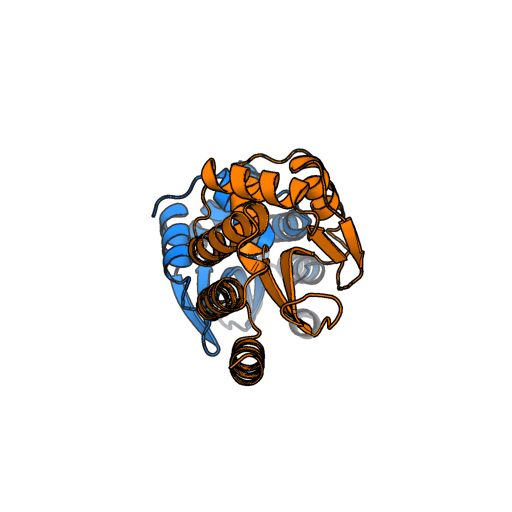 O O . PHE A 1 103 ? 32.527 -8.012 13.345 1.00 30.71 103 PHE A O 1
ATOM 872 N N . ARG A 1 104 ? 33.950 -6.282 13.418 1.00 31.69 104 ARG A N 1
ATOM 873 C CA . ARG A 1 104 ? 35.103 -7.123 13.701 1.00 30.21 104 ARG A CA 1
ATOM 874 C C . ARG A 1 104 ? 34.964 -7.799 15.067 1.00 36.43 104 ARG A C 1
ATOM 875 O O . ARG A 1 104 ? 35.277 -8.970 15.220 1.00 33.40 104 ARG A O 1
ATOM 883 N N . ARG A 1 105 ? 34.493 -7.044 16.056 1.00 32.45 105 ARG A N 1
ATOM 884 C CA . ARG A 1 105 ? 34.271 -7.602 17.392 1.00 31.32 105 ARG A CA 1
ATOM 885 C C . ARG A 1 105 ? 33.333 -8.801 17.316 1.00 26.19 105 ARG A C 1
ATOM 886 O O . ARG A 1 105 ? 33.614 -9.857 17.889 1.00 33.74 105 ARG A O 1
ATOM 894 N N . ILE A 1 106 ? 32.245 -8.657 16.563 1.00 27.27 106 ILE A N 1
ATOM 895 C CA . ILE A 1 106 ? 31.279 -9.730 16.409 1.00 32.51 106 ILE A CA 1
ATOM 896 C C . ILE A 1 106 ? 31.892 -10.980 15.743 1.00 33.21 106 ILE A C 1
ATOM 897 O O . ILE A 1 106 ? 31.694 -12.098 16.203 1.00 31.33 106 ILE A O 1
ATOM 902 N N . LEU A 1 107 ? 32.640 -10.784 14.663 1.00 33.31 107 LEU A N 1
ATOM 903 C CA . LEU A 1 107 ? 33.293 -11.903 13.989 1.00 35.87 107 LEU A CA 1
ATOM 904 C C . LEU A 1 107 ? 34.293 -12.585 14.909 1.00 31.62 107 LEU A C 1
ATOM 905 O O . LEU A 1 107 ? 34.378 -13.800 14.917 1.00 36.68 107 LEU A O 1
ATOM 910 N N . ILE A 1 108 ? 35.051 -11.806 15.674 1.00 35.51 108 ILE A N 1
ATOM 911 C CA . ILE A 1 108 ? 35.994 -12.384 16.634 1.00 33.68 108 ILE A CA 1
ATOM 912 C C . ILE A 1 108 ? 35.210 -13.226 17.634 1.00 37.73 108 ILE A C 1
ATOM 913 O O . ILE A 1 108 ? 35.577 -14.365 17.931 1.00 36.87 108 ILE A O 1
ATOM 918 N N . MET A 1 109 ? 34.098 -12.684 18.124 1.00 31.48 109 MET A N 1
ATOM 919 C CA . MET A 1 109 ? 33.237 -13.466 19.009 1.00 30.83 109 MET A CA 1
ATOM 920 C C . MET A 1 109 ? 32.745 -14.764 18.372 1.00 30.91 109 MET A C 1
ATOM 921 O O . MET A 1 109 ? 32.717 -15.804 19.038 1.00 34.89 109 MET A O 1
ATOM 926 N N . MET A 1 110 ? 32.358 -14.711 17.099 1.00 35.95 110 MET A N 1
ATOM 927 C CA . MET A 1 110 ? 31.785 -15.877 16.418 1.00 43.67 110 MET A CA 1
ATOM 928 C C . MET A 1 110 ? 32.849 -16.949 16.118 1.00 48.41 110 MET A C 1
ATOM 929 O O . MET A 1 110 ? 32.552 -18.145 16.084 1.00 43.05 110 MET A O 1
ATOM 934 N N . GLU A 1 111 ? 34.078 -16.504 15.878 1.00 44.75 111 GLU A N 1
ATOM 935 C CA . GLU A 1 111 ? 35.214 -17.415 15.733 1.00 49.93 111 GLU A CA 1
ATOM 936 C C . GLU A 1 111 ? 35.461 -18.195 17.022 1.00 48.08 111 GLU A C 1
ATOM 937 O O . GLU A 1 111 ? 35.780 -19.380 16.970 1.00 44.82 111 GLU A O 1
ATOM 943 N N . ARG A 1 112 ? 35.300 -17.521 18.163 1.00 46.34 112 ARG A N 1
ATOM 944 C CA . ARG A 1 112 ? 35.427 -18.132 19.491 1.00 48.09 112 ARG A CA 1
ATOM 945 C C . ARG A 1 112 ? 34.195 -18.956 19.914 1.00 47.44 112 ARG A C 1
ATOM 946 O O . ARG A 1 112 ? 34.154 -19.515 21.005 1.00 43.07 112 ARG A O 1
ATOM 954 N N . GLY A 1 113 ? 33.196 -19.036 19.044 1.00 45.99 113 GLY A N 1
ATOM 955 C CA . GLY A 1 113 ? 32.008 -19.833 19.310 1.00 37.75 113 GLY A CA 1
ATOM 956 C C . GLY A 1 113 ? 31.020 -19.218 20.295 1.00 39.78 113 GLY A C 1
ATOM 957 O O . GLY A 1 113 ? 30.069 -19.882 20.695 1.00 40.69 113 GLY A O 1
ATOM 958 N N . GLU A 1 114 ? 31.238 -17.961 20.677 1.00 40.84 114 GLU A N 1
ATOM 959 C CA . GLU A 1 114 ? 30.387 -17.259 21.639 1.00 39.23 114 GLU A CA 1
ATOM 960 C C . GLU A 1 114 ? 28.924 -17.169 21.220 1.00 41.30 114 GLU A C 1
ATOM 961 O O . GLU A 1 114 ? 28.033 -17.067 22.060 1.00 41.76 114 GLU A O 1
ATOM 967 N N . HIS A 1 115 ? 28.668 -17.243 19.925 1.00 36.61 115 HIS A N 1
ATOM 968 C CA . HIS A 1 115 ? 27.295 -17.247 19.429 1.00 41.20 115 HIS A CA 1
ATOM 969 C C . HIS A 1 115 ? 26.573 -18.560 19.741 1.00 47.48 115 HIS A C 1
ATOM 970 O O . HIS A 1 115 ? 25.379 -18.702 19.452 1.00 48.89 115 HIS A O 1
ATOM 977 N N . LEU A 1 116 ? 27.292 -19.523 20.322 1.00 42.17 116 LEU A N 1
ATOM 978 C CA . LEU A 1 116 ? 26.694 -20.820 20.646 1.00 49.10 116 LEU A CA 1
ATOM 979 C C . LEU A 1 116 ? 26.063 -20.794 22.023 1.00 48.81 116 LEU A C 1
ATOM 980 O O . LEU A 1 116 ? 25.317 -21.697 22.395 1.00 55.03 116 LEU A O 1
ATOM 985 N N . THR A 1 117 ? 26.388 -19.757 22.784 1.00 47.91 117 THR A N 1
ATOM 986 C CA . THR A 1 117 ? 25.824 -19.566 24.113 1.00 43.68 117 THR A CA 1
ATOM 987 C C . THR A 1 117 ? 24.804 -18.431 24.108 1.00 37.76 117 THR A C 1
ATOM 988 O O . THR A 1 117 ? 24.906 -17.495 23.306 1.00 29.79 117 THR A O 1
ATOM 992 N N . LYS A 1 118 ? 23.821 -18.523 25.003 1.00 41.93 118 LYS A N 1
ATOM 993 C CA . LYS A 1 118 ? 22.741 -17.541 25.068 1.00 47.34 118 LYS A CA 1
ATOM 994 C C . LYS A 1 118 ? 23.304 -16.155 25.303 1.00 42.73 118 LYS A C 1
ATOM 995 O O . LYS A 1 118 ? 22.952 -15.224 24.592 1.00 34.99 118 LYS A O 1
ATOM 1001 N N . GLU A 1 119 ? 24.202 -16.034 26.290 1.00 39.32 119 GLU A N 1
ATOM 1002 C CA . GLU A 1 119 ? 24.745 -14.731 26.658 1.00 36.87 119 GLU A CA 1
ATOM 1003 C C . GLU A 1 119 ? 25.645 -14.205 25.561 1.00 31.66 119 GLU A C 1
ATOM 1004 O O . GLU A 1 119 ? 25.781 -13.000 25.387 1.00 34.25 119 GLU A O 1
ATOM 1010 N N . GLY A 1 120 ? 26.297 -15.108 24.848 1.00 31.70 120 GLY A N 1
ATOM 1011 C CA . GLY A 1 120 ? 27.196 -14.693 23.796 1.00 36.91 120 GLY A CA 1
ATOM 1012 C C . GLY A 1 120 ? 26.411 -14.155 22.612 1.00 32.08 120 GLY A C 1
ATOM 1013 O O . GLY A 1 120 ? 26.779 -13.149 22.012 1.00 33.94 120 GLY A O 1
ATOM 1014 N N . LEU A 1 121 ? 25.319 -14.832 22.274 1.00 34.55 121 LEU A N 1
ATOM 1015 C CA . LEU A 1 121 ? 24.425 -14.404 21.197 1.00 30.33 121 LEU A CA 1
ATOM 1016 C C . LEU A 1 121 ? 23.754 -13.075 21.534 1.00 26.64 121 LEU A C 1
ATOM 1017 O O . LEU A 1 121 ? 23.647 -12.176 20.713 1.00 28.29 121 LEU A O 1
ATOM 1022 N N . ILE A 1 122 ? 23.236 -12.988 22.744 1.00 30.52 122 ILE A N 1
ATOM 1023 C CA . ILE A 1 122 ? 22.661 -11.734 23.225 1.00 34.22 122 ILE A CA 1
ATOM 1024 C C . ILE A 1 122 ? 23.631 -10.566 23.092 1.00 28.69 122 ILE A C 1
ATOM 1025 O O . ILE A 1 122 ? 23.277 -9.499 22.572 1.00 28.44 122 ILE A O 1
ATOM 1030 N N . LYS A 1 123 ? 24.865 -10.763 23.545 1.00 29.40 123 LYS A N 1
ATOM 1031 C CA . LYS A 1 123 ? 25.870 -9.720 23.400 1.00 33.64 123 LYS A CA 1
ATOM 1032 C C . LYS A 1 123 ? 26.103 -9.326 21.955 1.00 31.25 123 LYS A C 1
ATOM 1033 O O . LYS A 1 123 ? 26.319 -8.162 21.648 1.00 31.04 123 LYS A O 1
ATOM 1039 N N . ILE A 1 124 ? 26.087 -10.310 21.072 1.00 35.10 124 ILE A N 1
ATOM 1040 C CA . ILE A 1 124 ? 26.250 -10.057 19.635 1.00 24.48 124 ILE A CA 1
ATOM 1041 C C . ILE A 1 124 ? 25.110 -9.202 19.080 1.00 30.31 124 ILE A C 1
ATOM 1042 O O . ILE A 1 124 ? 25.355 -8.229 18.345 1.00 30.32 124 ILE A O 1
ATOM 1047 N N . LEU A 1 125 ? 23.881 -9.534 19.466 1.00 30.13 125 LEU A N 1
ATOM 1048 C CA . LEU A 1 125 ? 22.724 -8.772 19.009 1.00 31.06 125 LEU A CA 1
ATOM 1049 C C . LEU A 1 125 ? 22.811 -7.353 19.545 1.00 29.92 125 LEU A C 1
ATOM 1050 O O . LEU A 1 125 ? 22.504 -6.398 18.839 1.00 32.91 125 LEU A O 1
ATOM 1055 N N . GLU A 1 126 ? 23.267 -7.218 20.782 1.00 30.68 126 GLU A N 1
ATOM 1056 C CA . GLU A 1 126 ? 23.356 -5.911 21.424 1.00 30.92 126 GLU A CA 1
ATOM 1057 C C . GLU A 1 126 ? 24.383 -5.035 20.723 1.00 34.96 126 GLU A C 1
ATOM 1058 O O . GLU A 1 126 ? 24.127 -3.862 20.485 1.00 39.34 126 GLU A O 1
ATOM 1064 N N . ILE A 1 127 ? 25.538 -5.597 20.388 1.00 29.30 127 ILE A N 1
ATOM 1065 C CA . ILE A 1 127 ? 26.530 -4.869 19.596 1.00 33.01 127 ILE A CA 1
ATOM 1066 C C . ILE A 1 127 ? 25.957 -4.508 18.213 1.00 32.76 127 ILE A C 1
ATOM 1067 O O . ILE A 1 127 ? 26.087 -3.374 17.759 1.00 32.53 127 ILE A O 1
ATOM 1072 N N . ALA A 1 128 ? 25.327 -5.465 17.548 1.00 31.95 128 ALA A N 1
ATOM 1073 C CA . ALA A 1 128 ? 24.754 -5.201 16.211 1.00 33.01 128 ALA A CA 1
ATOM 1074 C C . ALA A 1 128 ? 23.812 -3.985 16.251 1.00 32.35 128 ALA A C 1
ATOM 1075 O O . ALA A 1 128 ? 23.859 -3.147 15.385 1.00 38.68 128 ALA A O 1
ATOM 1077 N N . MET A 1 129 ? 22.995 -3.880 17.289 1.00 36.17 129 MET A N 1
ATOM 1078 C CA . MET A 1 129 ? 22.065 -2.748 17.435 1.00 38.70 129 MET A CA 1
ATOM 1079 C C . MET A 1 129 ? 22.724 -1.380 17.584 1.00 41.58 129 MET A C 1
ATOM 1080 O O . MET A 1 129 ? 22.112 -0.359 17.286 1.00 41.72 129 MET A O 1
ATOM 1085 N N . GLU A 1 130 ? 23.957 -1.355 18.069 1.00 43.53 130 GLU A N 1
ATOM 1086 C CA . GLU A 1 130 ? 24.729 -0.120 18.140 1.00 46.78 130 GLU A CA 1
ATOM 1087 C C . GLU A 1 130 ? 25.297 0.271 16.769 1.00 45.93 130 GLU A C 1
ATOM 1088 O O . GLU A 1 130 ? 25.922 1.332 16.618 1.00 47.16 130 GLU A O 1
ATOM 1094 N N . MET A 1 131 ? 25.108 -0.589 15.773 1.00 41.87 131 MET A N 1
ATOM 1095 C CA . MET A 1 131 ? 25.650 -0.308 14.447 1.00 44.81 131 MET A CA 1
ATOM 1096 C C . MET A 1 131 ? 24.680 0.526 13.593 1.00 42.09 131 MET A C 1
ATOM 1097 O O . MET A 1 131 ? 23.465 0.468 13.775 1.00 39.25 131 MET A O 1
ATOM 1102 N N . ASN A 1 132 ? 25.241 1.295 12.666 1.00 51.28 132 ASN A N 1
ATOM 1103 C CA . ASN A 1 132 ? 24.456 2.097 11.740 1.00 67.02 132 ASN A CA 1
ATOM 1104 C C . ASN A 1 132 ? 24.049 1.293 10.517 1.00 74.23 132 ASN A C 1
ATOM 1105 O O . ASN A 1 132 ? 24.520 1.555 9.413 1.00 80.68 132 ASN A O 1
ATOM 1110 N N . THR A 1 133 ? 23.179 0.323 10.688 1.00 74.67 133 THR A N 1
ATOM 1111 C CA . THR A 1 133 ? 22.653 -0.406 9.562 1.00 74.81 133 THR A CA 1
ATOM 1112 C C . THR A 1 133 ? 21.158 -0.387 9.719 1.00 78.68 133 THR A C 1
ATOM 1113 O O . THR A 1 133 ? 20.649 -0.125 10.792 1.00 76.92 133 THR A O 1
ATOM 1117 N N . GLY A 1 134 ? 20.444 -0.583 8.629 1.00 86.28 134 GLY A N 1
ATOM 1118 C CA . GLY A 1 134 ? 19.004 -0.590 8.696 1.00 85.72 134 GLY A CA 1
ATOM 1119 C C . GLY A 1 134 ? 18.488 -1.964 9.033 1.00 85.64 134 GLY A C 1
ATOM 1120 O O . GLY A 1 134 ? 17.955 -2.631 8.160 1.00 87.66 134 GLY A O 1
ATOM 1121 N N . ASN A 1 135 ? 18.686 -2.412 10.270 1.00 81.84 135 ASN A N 1
ATOM 1122 C CA . ASN A 1 135 ? 18.003 -3.606 10.763 1.00 72.42 135 ASN A CA 1
ATOM 1123 C C . ASN A 1 135 ? 17.593 -3.629 12.237 1.00 64.17 135 ASN A C 1
ATOM 1124 O O . ASN A 1 135 ? 17.389 -4.687 12.799 1.00 61.63 135 ASN A O 1
ATOM 1129 N N . HIS A 1 136 ? 17.465 -2.477 12.871 1.00 56.63 136 HIS A N 1
ATOM 1130 C CA . HIS A 1 136 ? 17.260 -2.466 14.331 1.00 50.70 136 HIS A CA 1
ATOM 1131 C C . HIS A 1 136 ? 16.105 -3.183 14.993 1.00 47.86 136 HIS A C 1
ATOM 1132 O O . HIS A 1 136 ? 16.265 -3.845 16.022 1.00 49.85 136 HIS A O 1
ATOM 1139 N N . GLU A 1 137 ? 14.908 -2.965 14.431 1.00 39.55 137 GLU A N 1
ATOM 1140 C CA . GLU A 1 137 ? 13.653 -3.496 14.921 1.00 44.70 137 GLU A CA 1
ATOM 1141 C C . GLU A 1 137 ? 13.643 -5.025 14.809 1.00 42.32 137 GLU A C 1
ATOM 1142 O O . GLU A 1 137 ? 12.962 -5.708 15.594 1.00 46.33 137 GLU A O 1
ATOM 1148 N N . ARG A 1 138 ? 14.411 -5.562 13.861 1.00 36.24 138 ARG A N 1
ATOM 1149 C CA . ARG A 1 138 ? 14.482 -7.010 13.695 1.00 37.81 138 ARG A CA 1
ATOM 1150 C C . ARG A 1 138 ? 15.339 -7.616 14.802 1.00 43.00 138 ARG A C 1
ATOM 1151 O O . ARG A 1 138 ? 15.010 -8.667 15.385 1.00 40.25 138 ARG A O 1
ATOM 1159 N N . LEU A 1 139 ? 16.458 -6.956 15.079 1.00 41.95 139 LEU A N 1
ATOM 1160 C CA . LEU A 1 139 ? 17.343 -7.358 16.173 1.00 40.38 139 LEU A CA 1
ATOM 1161 C C . LEU A 1 139 ? 16.605 -7.291 17.506 1.00 36.21 139 LEU A C 1
ATOM 1162 O O . LEU A 1 139 ? 16.692 -8.193 18.339 1.00 31.89 139 LEU A O 1
ATOM 1167 N N . LYS A 1 140 ? 15.840 -6.227 17.683 1.00 39.25 140 LYS A N 1
ATOM 1168 C CA . LYS A 1 140 ? 15.053 -6.031 18.896 1.00 41.62 140 LYS A CA 1
ATOM 1169 C C . LYS A 1 140 ? 14.006 -7.115 19.128 1.00 47.49 140 LYS A C 1
ATOM 1170 O O . LYS A 1 140 ? 13.850 -7.594 20.244 1.00 38.92 140 LYS A O 1
ATOM 1176 N N . ARG A 1 141 ? 13.270 -7.489 18.077 1.00 41.96 141 ARG A N 1
ATOM 1177 C CA . ARG A 1 141 ? 12.310 -8.580 18.184 1.00 36.81 141 ARG A CA 1
ATOM 1178 C C . ARG A 1 141 ? 13.010 -9.892 18.555 1.00 38.02 141 ARG A C 1
ATOM 1179 O O . ARG A 1 141 ? 12.488 -10.670 19.355 1.00 39.83 141 ARG A O 1
ATOM 1187 N N . THR A 1 142 ? 14.180 -10.149 17.957 1.00 38.73 142 THR A N 1
ATOM 1188 C CA . THR A 1 142 ? 14.946 -11.361 18.244 1.00 37.47 142 THR A CA 1
ATOM 1189 C C . THR A 1 142 ? 15.354 -11.454 19.747 1.00 36.50 142 THR A C 1
ATOM 1190 O O . THR A 1 142 ? 15.276 -12.521 20.374 1.00 35.15 142 THR A O 1
ATOM 1194 N N . LEU A 1 143 ? 15.817 -10.345 20.318 1.00 35.36 143 LEU A N 1
ATOM 1195 C CA . LEU A 1 143 ? 16.148 -10.337 21.736 1.00 32.14 143 LEU A CA 1
ATOM 1196 C C . LEU A 1 143 ? 14.913 -10.672 22.576 1.00 42.98 143 LEU A C 1
ATOM 1197 O O . LEU A 1 143 ? 15.000 -11.489 23.514 1.00 42.76 143 LEU A O 1
ATOM 1202 N N . GLU A 1 144 ? 13.761 -10.106 22.216 1.00 39.15 144 GLU A N 1
ATOM 1203 C CA . GLU A 1 144 ? 12.513 -10.389 22.932 1.00 46.18 144 GLU A CA 1
ATOM 1204 C C . GLU A 1 144 ? 12.111 -11.852 22.845 1.00 47.86 144 GLU A C 1
ATOM 1205 O O . GLU A 1 144 ? 11.667 -12.422 23.823 1.00 41.30 144 GLU A O 1
ATOM 1211 N N . GLU A 1 145 ? 12.280 -12.457 21.676 1.00 46.60 145 GLU A N 1
ATOM 1212 C CA . GLU A 1 145 ? 11.998 -13.885 21.505 1.00 41.74 145 GLU A CA 1
ATOM 1213 C C . GLU A 1 145 ? 12.915 -14.690 22.396 1.00 46.07 145 GLU A C 1
ATOM 1214 O O . GLU A 1 145 ? 12.502 -15.643 23.062 1.00 49.81 145 GLU A O 1
ATOM 1220 N N . ILE A 1 146 ? 14.190 -14.331 22.374 1.00 41.33 146 ILE A N 1
ATOM 1221 C CA . ILE A 1 146 ? 15.166 -15.036 23.180 1.00 37.14 146 ILE A CA 1
ATOM 1222 C C . ILE A 1 146 ? 14.812 -14.970 24.682 1.00 44.66 146 ILE A C 1
ATOM 1223 O O . ILE A 1 146 ? 14.894 -15.969 25.401 1.00 47.27 146 ILE A O 1
ATOM 1228 N N . ARG A 1 147 ? 14.390 -13.806 25.153 1.00 44.03 147 ARG A N 1
ATOM 1229 C CA . ARG A 1 147 ? 14.093 -13.661 26.579 1.00 43.98 147 ARG A CA 1
ATOM 1230 C C . ARG A 1 147 ? 12.636 -14.002 26.920 1.00 50.87 147 ARG A C 1
ATOM 1231 O O . ARG A 1 147 ? 12.343 -14.512 28.019 1.00 47.43 147 ARG A O 1
ATOM 1239 N N . MET B 1 1 ? 43.259 14.945 10.253 1.00 78.01 1 MET B N 1
ATOM 1240 C CA . MET B 1 1 ? 43.017 14.048 9.126 1.00 78.85 1 MET B CA 1
ATOM 1241 C C . MET B 1 1 ? 44.074 14.198 8.038 1.00 72.75 1 MET B C 1
ATOM 1242 O O . MET B 1 1 ? 44.319 15.306 7.551 1.00 66.68 1 MET B O 1
ATOM 1247 N N . ASP B 1 2 ? 44.689 13.074 7.669 1.00 73.15 2 ASP B N 1
ATOM 1248 C CA . ASP B 1 2 ? 45.641 13.015 6.562 1.00 74.50 2 ASP B CA 1
ATOM 1249 C C . ASP B 1 2 ? 45.134 12.051 5.493 1.00 61.59 2 ASP B C 1
ATOM 1250 O O . ASP B 1 2 ? 44.838 10.891 5.783 1.00 59.38 2 ASP B O 1
ATOM 1255 N N . LEU B 1 3 ? 45.032 12.530 4.258 1.00 55.10 3 LEU B N 1
ATOM 1256 C CA . LEU B 1 3 ? 44.460 11.724 3.175 1.00 44.38 3 LEU B CA 1
ATOM 1257 C C . LEU B 1 3 ? 45.486 11.421 2.110 1.00 44.29 3 LEU B C 1
ATOM 1258 O O . LEU B 1 3 ? 46.141 12.331 1.618 1.00 45.40 3 LEU B O 1
ATOM 1263 N N . LYS B 1 4 ? 45.590 10.163 1.692 1.00 44.01 4 LYS B N 1
ATOM 1264 C CA . LYS B 1 4 ? 46.482 9.782 0.591 1.00 45.02 4 LYS B CA 1
ATOM 1265 C C . LYS B 1 4 ? 45.780 9.785 -0.771 1.00 42.14 4 LYS B C 1
ATOM 1266 O O . LYS B 1 4 ? 44.694 9.230 -0.928 1.00 51.50 4 LYS B O 1
ATOM 1272 N N . PRO B 1 5 ? 46.429 10.403 -1.755 1.00 39.63 5 PRO B N 1
ATOM 1273 C CA . PRO B 1 5 ? 45.832 10.647 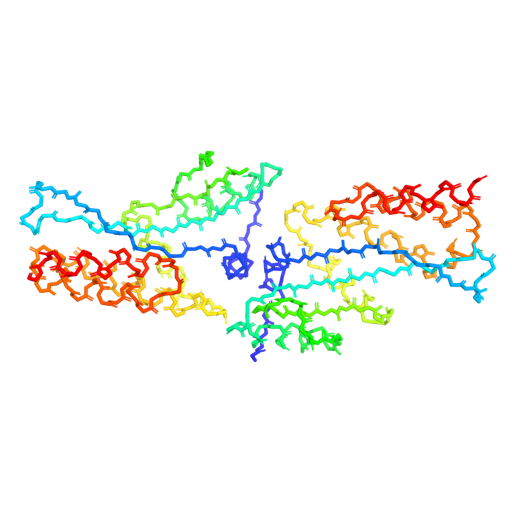-3.065 1.00 37.37 5 PRO B CA 1
ATOM 1274 C C . PRO B 1 5 ? 44.934 9.505 -3.534 1.00 39.14 5 PRO B C 1
ATOM 1275 O O . PRO B 1 5 ? 43.819 9.784 -3.961 1.00 32.50 5 PRO B O 1
ATOM 1279 N N . ASP B 1 6 ? 45.396 8.258 -3.454 1.00 35.81 6 ASP B N 1
ATOM 1280 C CA . ASP B 1 6 ? 44.584 7.146 -3.934 1.00 32.82 6 ASP B CA 1
ATOM 1281 C C . ASP B 1 6 ? 43.379 6.897 -3.041 1.00 29.50 6 ASP B C 1
ATOM 1282 O O . ASP B 1 6 ? 42.362 6.362 -3.491 1.00 29.76 6 ASP B O 1
ATOM 1287 N N . TRP B 1 7 ? 43.479 7.302 -1.781 1.00 29.54 7 TRP B N 1
ATOM 1288 C CA . TRP B 1 7 ? 42.308 7.254 -0.913 1.00 31.37 7 TRP B CA 1
ATOM 1289 C C . TRP B 1 7 ? 41.300 8.268 -1.445 1.00 28.60 7 TRP B C 1
ATOM 1290 O O . TRP B 1 7 ? 40.129 7.962 -1.563 1.00 25.87 7 TRP B O 1
ATOM 1301 N N . VAL B 1 8 ? 41.763 9.470 -1.777 1.00 29.74 8 VAL B N 1
ATOM 1302 C CA . VAL B 1 8 ? 40.875 10.502 -2.338 1.00 31.72 8 VAL B CA 1
ATOM 1303 C C . VAL B 1 8 ? 40.182 10.049 -3.648 1.00 27.92 8 VAL B C 1
ATOM 1304 O O . VAL B 1 8 ? 38.975 10.231 -3.823 1.00 27.27 8 VAL B O 1
ATOM 1308 N N . VAL B 1 9 ? 40.953 9.451 -4.545 1.00 29.92 9 VAL B N 1
ATOM 1309 C CA . VAL B 1 9 ? 40.389 8.870 -5.781 1.00 29.19 9 VAL B CA 1
ATOM 1310 C C . VAL B 1 9 ? 39.310 7.823 -5.468 1.00 30.44 9 VAL B C 1
ATOM 1311 O O . VAL B 1 9 ? 38.236 7.876 -6.012 1.00 34.71 9 VAL B O 1
ATOM 1315 N N . GLY B 1 10 ? 39.591 6.892 -4.562 1.00 31.96 10 GLY B N 1
ATOM 1316 C CA . GLY B 1 10 ? 38.585 5.931 -4.140 1.00 27.98 10 GLY B CA 1
ATOM 1317 C C . GLY B 1 10 ? 37.323 6.581 -3.582 1.00 29.18 10 GLY B C 1
ATOM 1318 O O . GLY B 1 10 ? 36.208 6.233 -3.974 1.00 27.69 10 GLY B O 1
ATOM 1319 N N . PHE B 1 11 ? 37.493 7.539 -2.674 1.00 27.42 11 PHE B N 1
ATOM 1320 C CA . PHE B 1 11 ? 36.345 8.176 -2.036 1.00 25.51 11 PHE B CA 1
ATOM 1321 C C . PHE B 1 11 ? 35.481 8.956 -3.056 1.00 30.40 11 PHE B C 1
ATOM 1322 O O . PHE B 1 11 ? 34.236 8.987 -2.968 1.00 35.12 11 PHE B O 1
ATOM 1330 N N . VAL B 1 12 ? 36.133 9.558 -4.047 1.00 27.16 12 VAL B N 1
ATOM 1331 C CA . VAL B 1 12 ? 35.418 10.355 -5.034 1.00 30.67 12 VAL B CA 1
ATOM 1332 C C . VAL B 1 12 ? 34.735 9.444 -6.073 1.00 32.01 12 VAL B C 1
ATOM 1333 O O . VAL B 1 12 ? 33.611 9.722 -6.518 1.00 35.11 12 VAL B O 1
ATOM 1337 N N . ASP B 1 13 ? 35.393 8.342 -6.435 1.00 30.34 13 ASP B N 1
ATOM 1338 C CA . ASP B 1 13 ? 34.752 7.305 -7.256 1.00 31.90 13 ASP B CA 1
ATOM 1339 C C . ASP B 1 13 ? 33.461 6.868 -6.566 1.00 37.11 13 ASP B C 1
ATOM 1340 O O . ASP B 1 13 ? 32.458 6.613 -7.231 1.00 33.78 13 ASP B O 1
ATOM 1345 N N . GLY B 1 14 ? 33.495 6.794 -5.231 1.00 37.23 14 GLY B N 1
ATOM 1346 C CA . GLY B 1 14 ? 32.317 6.424 -4.463 1.00 33.62 14 GLY B CA 1
ATOM 1347 C C . GLY B 1 14 ? 31.271 7.527 -4.299 1.00 41.34 14 GLY B C 1
ATOM 1348 O O . GLY B 1 14 ? 30.066 7.319 -4.570 1.00 42.25 14 GLY B O 1
ATOM 1349 N N . GLU B 1 15 ? 31.732 8.709 -3.891 1.00 35.54 15 GLU B N 1
ATOM 1350 C CA . GLU B 1 15 ? 30.856 9.775 -3.395 1.00 33.64 15 GLU B CA 1
ATOM 1351 C C . GLU B 1 15 ? 30.836 11.077 -4.200 1.00 37.96 15 GLU B C 1
ATOM 1352 O O . GLU B 1 15 ? 30.004 11.944 -3.941 1.00 44.56 15 GLU B O 1
ATOM 1358 N N . GLY B 1 16 ? 31.754 11.239 -5.137 1.00 30.47 16 GLY B N 1
ATOM 1359 C CA . GLY B 1 16 ? 31.878 12.508 -5.827 1.00 32.85 16 GLY B CA 1
ATOM 1360 C C . GLY B 1 16 ? 30.922 12.651 -7.009 1.00 37.59 16 GLY B C 1
ATOM 1361 O O . GLY B 1 16 ? 30.489 11.666 -7.602 1.00 34.02 16 GLY B O 1
ATOM 1362 N N . CYS B 1 17 ? 30.607 13.891 -7.357 1.00 33.75 17 CYS B N 1
ATOM 1363 C CA . CYS B 1 17 ? 29.683 14.175 -8.443 1.00 35.57 17 CYS B CA 1
ATOM 1364 C C . CYS B 1 17 ? 30.213 15.334 -9.287 1.00 34.31 17 CYS B C 1
ATOM 1365 O O . CYS B 1 17 ? 30.501 16.416 -8.772 1.00 34.92 17 CYS B O 1
ATOM 1368 N N . PHE B 1 18 ? 30.366 15.083 -10.582 1.00 29.08 18 PHE B N 1
ATOM 1369 C CA . PHE B 1 18 ? 30.731 16.116 -11.527 1.00 31.08 18 PHE B CA 1
ATOM 1370 C C . PHE B 1 18 ? 29.448 16.543 -12.231 1.00 37.03 18 PHE B C 1
ATOM 1371 O O . PHE B 1 18 ? 28.726 15.722 -12.796 1.00 40.27 18 PHE B O 1
ATOM 1379 N N . TYR B 1 19 ? 29.147 17.822 -12.170 1.00 32.56 19 TYR B N 1
ATOM 1380 C CA . TYR B 1 19 ? 27.850 18.298 -12.646 1.00 36.69 19 TYR B CA 1
ATOM 1381 C C . TYR B 1 19 ? 28.042 19.526 -13.518 1.00 36.43 19 TYR B C 1
ATOM 1382 O O . TYR B 1 19 ? 28.902 20.353 -13.237 1.00 32.95 19 TYR B O 1
ATOM 1391 N N . VAL B 1 20 ? 27.247 19.641 -14.580 1.00 34.08 20 VAL B N 1
ATOM 1392 C CA . VAL B 1 20 ? 27.183 20.884 -15.342 1.00 28.50 20 VAL B CA 1
ATOM 1393 C C . VAL B 1 20 ? 25.734 21.331 -15.503 1.00 34.22 20 VAL B C 1
ATOM 1394 O O . VAL B 1 20 ? 24.947 20.688 -16.202 1.00 39.40 20 VAL B O 1
ATOM 1398 N N . GLY B 1 21 ? 25.377 22.421 -14.840 1.00 33.06 21 GLY B N 1
ATOM 1399 C CA . GLY B 1 21 ? 24.023 22.943 -14.921 1.00 37.17 21 GLY B CA 1
ATOM 1400 C C . GLY B 1 21 ? 23.989 24.075 -15.933 1.00 35.50 21 GLY B C 1
ATOM 1401 O O . GLY B 1 21 ? 25.033 24.641 -16.277 1.00 31.95 21 GLY B O 1
ATOM 1402 N N . VAL B 1 22 ? 22.801 24.377 -16.447 1.00 35.97 22 VAL B N 1
ATOM 1403 C CA . VAL B 1 22 ? 22.622 25.559 -17.276 1.00 35.86 22 VAL B CA 1
ATOM 1404 C C . VAL B 1 22 ? 21.333 26.233 -16.805 1.00 41.79 22 VAL B C 1
ATOM 1405 O O . VAL B 1 22 ? 20.313 25.573 -16.561 1.00 42.76 22 VAL B O 1
ATOM 1409 N N . SER B 1 23 ? 21.410 27.542 -16.619 1.00 36.94 23 SER B N 1
ATOM 1410 C CA . SER B 1 23 ? 20.283 28.306 -16.131 1.00 43.11 23 SER B CA 1
ATOM 1411 C C . SER B 1 23 ? 20.114 29.483 -17.054 1.00 37.11 23 SER B C 1
ATOM 1412 O O . SER B 1 23 ? 21.059 29.926 -17.666 1.00 34.05 23 SER B O 1
ATOM 1415 N N . ARG B 1 24 ? 18.901 29.992 -17.151 1.00 41.37 24 ARG B N 1
ATOM 1416 C CA . ARG B 1 24 ? 18.660 31.206 -17.906 1.00 43.70 24 ARG B CA 1
ATOM 1417 C C . ARG B 1 24 ? 19.335 32.342 -17.152 1.00 44.94 24 ARG B C 1
ATOM 1418 O O . ARG B 1 24 ? 19.293 32.379 -15.928 1.00 38.86 24 ARG B O 1
ATOM 1426 N N . ASN B 1 25 ? 19.981 33.241 -17.880 1.00 38.39 25 ASN B N 1
ATOM 1427 C CA . ASN B 1 25 ? 20.623 34.414 -17.282 1.00 41.57 25 ASN B CA 1
ATOM 1428 C C . ASN B 1 25 ? 20.778 35.444 -18.394 1.00 44.70 25 ASN B C 1
ATOM 1429 O O . ASN B 1 25 ? 21.747 35.413 -19.162 1.00 38.05 25 ASN B O 1
ATOM 1434 N N . ARG B 1 26 ? 19.815 36.351 -18.481 1.00 42.20 26 ARG B N 1
ATOM 1435 C CA . ARG B 1 26 ? 19.661 37.176 -19.685 1.00 48.35 26 ARG B CA 1
ATOM 1436 C C . ARG B 1 26 ? 20.684 38.301 -19.759 1.00 49.86 26 ARG B C 1
ATOM 1437 O O . ARG B 1 26 ? 20.655 39.095 -20.693 1.00 49.68 26 ARG B O 1
ATOM 1445 N N . THR B 1 27 ? 21.572 38.365 -18.769 1.00 43.44 27 THR B N 1
ATOM 1446 C CA . THR B 1 27 ? 22.722 39.265 -18.817 1.00 52.85 27 THR B CA 1
ATOM 1447 C C . THR B 1 27 ? 23.688 38.799 -19.896 1.00 49.13 27 THR B C 1
ATOM 1448 O O . THR B 1 27 ? 24.291 39.608 -20.600 1.00 46.62 27 THR B O 1
ATOM 1452 N N . MET B 1 28 ? 23.816 37.482 -20.028 1.00 42.26 28 MET B N 1
ATOM 1453 C CA . MET B 1 28 ? 24.786 36.890 -20.933 1.00 36.48 28 MET B CA 1
ATOM 1454 C C . MET B 1 28 ? 24.320 37.140 -22.326 1.00 42.15 28 MET B C 1
ATOM 1455 O O . MET B 1 28 ? 23.108 37.169 -22.567 1.00 43.95 28 MET B O 1
ATOM 1460 N N . LYS B 1 29 ? 25.234 37.325 -23.262 1.00 42.96 29 LYS B N 1
ATOM 1461 C CA . LYS B 1 29 ? 24.785 37.638 -24.598 1.00 50.70 29 LYS B CA 1
ATOM 1462 C C . LYS B 1 29 ? 23.955 36.455 -25.059 1.00 46.37 29 LYS B C 1
ATOM 1463 O O . LYS B 1 29 ? 22.924 36.619 -25.705 1.00 53.18 29 LYS B O 1
ATOM 1469 N N . THR B 1 30 ? 24.406 35.260 -24.706 1.00 38.38 30 THR B N 1
ATOM 1470 C CA . THR B 1 30 ? 23.807 34.050 -25.189 1.00 39.71 30 THR B CA 1
ATOM 1471 C C . THR B 1 30 ? 22.443 33.850 -24.488 1.00 44.62 30 THR B C 1
ATOM 1472 O O . THR B 1 30 ? 21.593 33.097 -24.955 1.00 48.23 30 THR B O 1
ATOM 1476 N N . GLY B 1 31 ? 22.239 34.533 -23.368 1.00 40.86 31 GLY B N 1
ATOM 1477 C CA . GLY B 1 31 ? 21.030 34.368 -22.567 1.00 42.96 31 GLY B CA 1
ATOM 1478 C C . GLY B 1 31 ? 21.105 33.296 -21.476 1.00 43.49 31 GLY B C 1
ATOM 1479 O O . GLY B 1 31 ? 20.152 33.110 -20.719 1.00 43.91 31 GLY B O 1
ATOM 1480 N N . TYR B 1 32 ? 22.227 32.581 -21.392 1.00 36.84 32 TYR B N 1
ATOM 1481 C CA . TYR B 1 32 ? 22.339 31.438 -20.486 1.00 33.76 32 TYR B CA 1
ATOM 1482 C C . TYR B 1 32 ? 23.679 31.434 -19.768 1.00 35.74 32 TYR B C 1
ATOM 1483 O O . TYR B 1 32 ? 24.648 32.006 -20.242 1.00 30.08 32 TYR B O 1
ATOM 1492 N N . GLN B 1 33 ? 23.709 30.760 -18.637 1.00 32.57 33 GLN B N 1
ATOM 1493 C CA . GLN B 1 33 ? 24.921 30.623 -17.866 1.00 35.88 33 GLN B CA 1
ATOM 1494 C C . GLN B 1 33 ? 25.201 29.140 -17.694 1.00 35.05 33 GLN B C 1
ATOM 1495 O O . GLN B 1 33 ? 24.286 28.363 -17.413 1.00 36.78 33 GLN B O 1
ATOM 1501 N N . VAL B 1 34 ? 26.452 28.739 -17.904 1.00 32.97 34 VAL B N 1
ATOM 1502 C CA . VAL B 1 34 ? 26.843 27.367 -17.656 1.00 30.63 34 VAL B CA 1
ATOM 1503 C C . VAL B 1 34 ? 27.471 27.325 -16.265 1.00 34.25 34 VAL B C 1
ATOM 1504 O O . VAL B 1 34 ? 28.286 28.193 -15.936 1.00 33.59 34 VAL B O 1
ATOM 1508 N N . LEU B 1 35 ? 27.096 26.323 -15.466 1.00 34.24 35 LEU B N 1
ATOM 1509 C CA . LEU B 1 35 ? 27.535 26.208 -14.070 1.00 40.87 35 LEU B CA 1
ATOM 1510 C C . LEU B 1 35 ? 28.166 24.868 -13.747 1.00 32.72 35 LEU B C 1
ATOM 1511 O O . LEU B 1 35 ? 27.488 23.974 -13.289 1.00 34.30 35 LEU B O 1
ATOM 1516 N N . PRO B 1 36 ? 29.461 24.719 -13.992 1.00 32.29 36 PRO B N 1
ATOM 1517 C CA . PRO B 1 36 ? 30.051 23.429 -13.656 1.00 38.17 36 PRO B CA 1
ATOM 1518 C C . PRO B 1 36 ? 30.339 23.386 -12.160 1.00 38.02 36 PRO B C 1
ATOM 1519 O O . PRO B 1 36 ? 30.697 24.401 -11.564 1.00 35.46 36 PRO B O 1
ATOM 1523 N N . GLU B 1 37 ? 30.143 22.227 -11.554 1.00 33.18 37 GLU B N 1
ATOM 1524 C CA . GLU B 1 37 ? 30.431 22.088 -10.142 1.00 36.05 37 GLU B CA 1
ATOM 1525 C C . GLU B 1 37 ? 30.761 20.669 -9.761 1.00 33.78 37 GLU B C 1
ATOM 1526 O O . GLU B 1 37 ? 30.320 19.707 -10.394 1.00 31.18 37 GLU B O 1
ATOM 1532 N N . PHE B 1 38 ? 31.568 20.577 -8.716 1.00 29.39 38 PHE B N 1
ATOM 1533 C CA . PHE B 1 38 ? 31.999 19.317 -8.168 1.00 29.83 38 PHE B CA 1
ATOM 1534 C C . PHE B 1 38 ? 31.492 19.284 -6.727 1.00 32.27 38 PHE B C 1
ATOM 1535 O O . PHE B 1 38 ? 31.620 20.278 -6.001 1.00 32.02 38 PHE B O 1
ATOM 1543 N N . ARG B 1 39 ? 30.896 18.165 -6.335 1.00 29.81 39 ARG B N 1
ATOM 1544 C CA . ARG B 1 39 ? 30.232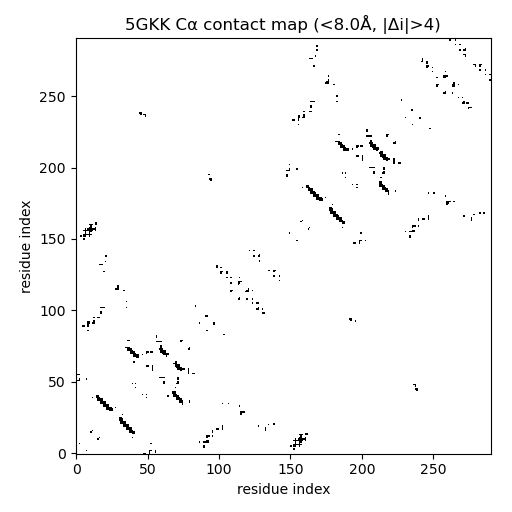 18.056 -5.043 1.00 39.25 39 ARG B CA 1
ATOM 1545 C C . ARG B 1 39 ? 30.430 16.678 -4.448 1.00 36.83 39 ARG B C 1
ATOM 1546 O O . ARG B 1 39 ? 30.375 15.660 -5.164 1.00 34.62 39 ARG B O 1
ATOM 1554 N N . ILE B 1 40 ? 30.625 16.659 -3.133 1.00 32.19 40 ILE B N 1
ATOM 1555 C CA . ILE B 1 40 ? 30.721 15.434 -2.353 1.00 30.10 40 ILE B CA 1
ATOM 1556 C C . ILE B 1 40 ? 29.802 15.632 -1.135 1.00 37.29 40 ILE B C 1
ATOM 1557 O O . ILE B 1 40 ? 29.943 16.625 -0.407 1.00 34.70 40 ILE B O 1
ATOM 1562 N N . VAL B 1 41 ? 28.837 14.729 -0.951 1.00 35.98 41 VAL B N 1
ATOM 1563 C CA . VAL B 1 41 ? 27.829 14.873 0.099 1.00 39.28 41 VAL B CA 1
ATOM 1564 C C . VAL B 1 41 ? 28.109 13.834 1.182 1.00 45.11 41 VAL B C 1
ATOM 1565 O O . VAL B 1 41 ? 28.422 12.678 0.872 1.00 43.75 41 VAL B O 1
ATOM 1569 N N . GLN B 1 42 ? 28.037 14.244 2.446 1.00 42.11 42 GLN B N 1
ATOM 1570 C CA . GLN B 1 42 ? 28.234 13.317 3.552 1.00 37.08 42 GLN B CA 1
ATOM 1571 C C . GLN B 1 42 ? 27.220 13.610 4.665 1.00 44.86 42 GLN B C 1
ATOM 1572 O O . GLN B 1 42 ? 26.659 14.719 4.731 1.00 43.45 42 GLN B O 1
ATOM 1578 N N . HIS B 1 43 ? 26.990 12.624 5.539 1.00 47.08 43 HIS B N 1
ATOM 1579 C CA . HIS B 1 43 ? 26.132 12.858 6.703 1.00 44.58 43 HIS B CA 1
ATOM 1580 C C . HIS B 1 43 ? 26.916 13.732 7.658 1.00 44.06 43 HIS B C 1
ATOM 1581 O O . HIS B 1 43 ? 28.152 13.753 7.606 1.00 40.03 43 HIS B O 1
ATOM 1588 N N . LYS B 1 44 ? 26.218 14.467 8.521 1.00 45.95 44 LYS B N 1
ATOM 1589 C CA . LYS B 1 44 ? 26.908 15.367 9.444 1.00 45.19 44 LYS B CA 1
ATOM 1590 C C . LYS B 1 44 ? 27.933 14.664 10.327 1.00 47.24 44 LYS B C 1
ATOM 1591 O O . LYS B 1 44 ? 28.944 15.271 10.707 1.00 45.95 44 LYS B O 1
ATOM 1597 N N . ARG B 1 45 ? 27.719 13.388 10.640 1.00 44.27 45 ARG B N 1
ATOM 1598 C CA . ARG B 1 45 ? 28.699 12.686 11.468 1.00 47.59 45 ARG B CA 1
ATOM 1599 C C . ARG B 1 45 ? 30.063 12.648 10.794 1.00 48.33 45 ARG B C 1
ATOM 1600 O O . ARG B 1 45 ? 31.092 12.452 11.460 1.00 52.09 45 ARG B O 1
ATOM 1608 N N . ASP B 1 46 ? 30.090 12.835 9.474 1.00 44.81 46 ASP B N 1
ATOM 1609 C CA . ASP B 1 46 ? 31.359 12.738 8.741 1.00 46.03 46 ASP B CA 1
ATOM 1610 C C . ASP B 1 46 ? 31.844 14.065 8.194 1.00 48.06 46 ASP B C 1
ATOM 1611 O O . ASP B 1 46 ? 32.637 14.116 7.236 1.00 42.61 46 ASP B O 1
ATOM 1616 N N . ILE B 1 47 ? 31.369 15.151 8.783 1.00 45.83 47 ILE B N 1
ATOM 1617 C CA . ILE B 1 47 ? 31.716 16.458 8.252 1.00 44.63 47 ILE B CA 1
ATOM 1618 C C . ILE B 1 47 ? 33.231 16.672 8.297 1.00 40.72 47 ILE B C 1
ATOM 1619 O O . ILE B 1 47 ? 33.780 17.429 7.510 1.00 35.58 47 ILE B O 1
ATOM 1624 N N . GLN B 1 48 ? 33.916 15.977 9.196 1.00 40.49 48 GLN B N 1
ATOM 1625 C CA . GLN B 1 48 ? 35.370 16.036 9.258 1.00 41.74 48 GLN B CA 1
ATOM 1626 C C . GLN B 1 48 ? 36.024 15.676 7.906 1.00 40.53 48 GLN B C 1
ATOM 1627 O O . GLN B 1 48 ? 36.946 16.354 7.442 1.00 37.09 48 GLN B O 1
ATOM 1633 N N . VAL B 1 49 ? 35.541 14.606 7.282 1.00 37.30 49 VAL B N 1
ATOM 1634 C CA . VAL B 1 49 ? 36.044 14.214 5.968 1.00 35.66 49 VAL B CA 1
ATOM 1635 C C . VAL B 1 49 ? 35.882 15.341 4.964 1.00 37.18 49 VAL B C 1
ATOM 1636 O O . VAL B 1 49 ? 36.752 15.526 4.103 1.00 35.53 49 VAL B O 1
ATOM 1640 N N . LEU B 1 50 ? 34.768 16.075 5.026 1.00 36.22 50 LEU B N 1
ATOM 1641 C CA . LEU B 1 50 ? 34.550 17.150 4.049 1.00 35.14 50 LEU B CA 1
ATOM 1642 C C . LEU B 1 50 ? 35.609 18.240 4.224 1.00 34.94 50 LEU B C 1
ATOM 1643 O O . LEU B 1 50 ? 36.181 18.737 3.243 1.00 30.99 50 LEU B O 1
ATOM 1648 N N . TYR B 1 51 ? 35.891 18.599 5.482 1.00 32.11 51 TYR B N 1
ATOM 1649 C CA . TYR B 1 51 ? 36.932 19.594 5.728 1.00 33.65 51 TYR B CA 1
ATOM 1650 C C . TYR B 1 51 ? 38.296 19.067 5.359 1.00 29.55 51 TYR B C 1
ATOM 1651 O O . TYR B 1 51 ? 39.151 19.813 4.900 1.00 32.70 51 TYR B O 1
ATOM 1660 N N . ALA B 1 52 ? 38.516 17.775 5.545 1.00 32.27 52 ALA B N 1
ATOM 1661 C CA . ALA B 1 52 ? 39.797 17.196 5.152 1.00 37.97 52 ALA B CA 1
ATOM 1662 C C . ALA B 1 52 ? 39.964 17.232 3.632 1.00 35.71 52 ALA B C 1
ATOM 1663 O O . ALA B 1 52 ? 41.060 17.438 3.122 1.00 29.66 52 ALA B O 1
ATOM 1665 N N . LEU B 1 53 ? 38.871 17.022 2.903 1.00 31.02 53 LEU B N 1
ATOM 1666 C CA . LEU B 1 53 ? 38.924 17.102 1.442 1.00 32.79 53 LEU B CA 1
ATOM 1667 C C . LEU B 1 53 ? 39.094 18.541 0.967 1.00 31.61 53 LEU B C 1
ATOM 1668 O O . LEU B 1 53 ? 39.779 18.779 -0.002 1.00 30.64 53 LEU B O 1
ATOM 1673 N N . ARG B 1 54 ? 38.476 19.495 1.661 1.00 31.83 54 ARG B N 1
ATOM 1674 C CA . ARG B 1 54 ? 38.700 20.898 1.323 1.00 33.84 54 ARG B CA 1
ATOM 1675 C C . ARG B 1 54 ? 40.181 21.243 1.495 1.00 36.85 54 ARG B C 1
ATOM 1676 O O . ARG B 1 54 ? 40.740 21.981 0.701 1.00 38.05 54 ARG B O 1
ATOM 1684 N N . LYS B 1 55 ? 40.806 20.693 2.532 1.00 35.50 55 LYS B N 1
ATOM 1685 C CA . LYS B 1 55 ? 42.206 20.985 2.826 1.00 37.44 55 LYS B CA 1
ATOM 1686 C C . LYS B 1 55 ? 43.074 20.374 1.746 1.00 37.70 55 LYS B C 1
ATOM 1687 O O . LYS B 1 55 ? 43.987 21.014 1.248 1.00 39.60 55 LYS B O 1
ATOM 1693 N N . PHE B 1 56 ? 42.754 19.143 1.364 1.00 38.37 56 PHE B N 1
ATOM 1694 C CA . PHE B 1 56 ? 43.470 18.422 0.315 1.00 39.01 56 PHE B CA 1
ATOM 1695 C C . PHE B 1 56 ? 43.564 19.214 -0.985 1.00 44.36 56 PHE B C 1
ATOM 1696 O O . PHE B 1 56 ? 44.644 19.344 -1.550 1.00 43.90 56 PHE B O 1
ATOM 1704 N N . PHE B 1 57 ? 42.431 19.722 -1.460 1.00 36.06 57 PHE B N 1
ATOM 1705 C CA . PHE B 1 57 ? 42.390 20.484 -2.713 1.00 40.80 57 PHE B CA 1
ATOM 1706 C C . PHE B 1 57 ? 42.762 21.955 -2.515 1.00 48.39 57 PHE B C 1
ATOM 1707 O O . PHE B 1 57 ? 42.998 22.674 -3.480 1.00 54.00 57 PHE B O 1
ATOM 1715 N N . GLY B 1 58 ? 42.801 22.399 -1.266 1.00 46.96 58 GLY B N 1
ATOM 1716 C CA . GLY B 1 58 ? 43.105 23.788 -0.967 1.00 49.01 58 GLY B CA 1
ATOM 1717 C C . GLY B 1 58 ? 42.012 24.789 -1.309 1.00 46.25 58 GLY B C 1
ATOM 1718 O O . GLY B 1 58 ? 42.260 25.994 -1.349 1.00 49.11 58 GLY B O 1
ATOM 1719 N N . CYS B 1 59 ? 40.796 24.310 -1.555 1.00 45.58 59 CYS B N 1
ATOM 1720 C CA . CYS B 1 59 ? 39.697 25.210 -1.895 1.00 48.22 59 CYS B CA 1
ATOM 1721 C C . CYS B 1 59 ? 38.354 24.516 -1.788 1.00 43.00 59 CYS B C 1
ATOM 1722 O O . CYS B 1 59 ? 38.291 23.296 -1.719 1.00 48.26 59 CYS B O 1
ATOM 1725 N N . GLY B 1 60 ? 37.284 25.303 -1.771 1.00 38.98 60 GLY B N 1
ATOM 1726 C CA . GLY B 1 60 ? 35.948 24.755 -1.772 1.00 40.93 60 GLY B CA 1
ATOM 1727 C C . GLY B 1 60 ? 35.134 25.324 -0.640 1.00 46.06 60 GLY B C 1
ATOM 1728 O O . GLY B 1 60 ? 35.642 26.069 0.180 1.00 46.58 60 GLY B O 1
ATOM 1729 N N . VAL B 1 61 ? 33.861 24.969 -0.601 1.00 42.40 61 VAL B N 1
ATOM 1730 C CA . VAL B 1 61 ? 32.963 25.456 0.419 1.00 37.65 61 VAL B CA 1
ATOM 1731 C C . VAL B 1 61 ? 32.354 24.229 1.062 1.00 40.97 61 VAL B C 1
ATOM 1732 O O . VAL B 1 61 ? 31.904 23.322 0.374 1.00 43.90 61 VAL B O 1
ATOM 1736 N N . VAL B 1 62 ? 32.360 24.175 2.386 1.00 33.85 62 VAL B N 1
ATOM 1737 C CA . VAL B 1 62 ? 31.589 23.171 3.074 1.00 35.27 62 VAL B CA 1
ATOM 1738 C C . VAL B 1 62 ? 30.351 23.852 3.606 1.00 46.04 62 VAL B C 1
ATOM 1739 O O . VAL B 1 62 ? 30.440 24.839 4.368 1.00 48.57 62 VAL B O 1
ATOM 1743 N N . ARG B 1 63 ? 29.198 23.296 3.249 1.00 48.69 63 ARG B N 1
ATOM 1744 C CA . ARG B 1 63 ? 27.916 23.912 3.561 1.00 50.23 63 ARG B CA 1
ATOM 1745 C C . ARG B 1 63 ? 26.872 22.826 3.788 1.00 50.25 63 ARG B C 1
ATOM 1746 O O . ARG B 1 63 ? 27.087 21.662 3.432 1.00 45.15 63 ARG B O 1
ATOM 1754 N N . LYS B 1 64 ? 25.755 23.205 4.403 1.00 53.39 64 LYS B N 1
ATOM 1755 C CA . LYS B 1 64 ? 24.651 22.285 4.645 1.00 61.45 64 LYS B CA 1
ATOM 1756 C C . LYS B 1 64 ? 23.765 22.285 3.408 1.00 62.08 64 LYS B C 1
ATOM 1757 O O . LYS B 1 64 ? 23.530 23.338 2.817 1.00 60.17 64 LYS B O 1
ATOM 1763 N N . ASN B 1 65 ? 23.294 21.108 3.001 1.00 63.45 65 ASN B N 1
ATOM 1764 C CA . ASN B 1 65 ? 22.296 21.019 1.938 1.00 69.53 65 ASN B CA 1
ATOM 1765 C C . ASN B 1 65 ? 21.056 21.865 2.223 1.00 74.57 65 ASN B C 1
ATOM 1766 O O . ASN B 1 65 ? 20.186 21.468 3.004 1.00 74.84 65 ASN B O 1
ATOM 1771 N N . ARG B 1 69 ? 23.266 15.962 6.083 1.00 72.92 69 ARG B N 1
ATOM 1772 C CA . ARG B 1 69 ? 23.334 16.401 4.705 1.00 69.27 69 ARG B CA 1
ATOM 1773 C C . ARG B 1 69 ? 24.256 17.602 4.542 1.00 62.40 69 ARG B C 1
ATOM 1774 O O . ARG B 1 69 ? 23.801 18.699 4.241 1.00 56.36 69 ARG B O 1
ATOM 1782 N N . TYR B 1 70 ? 25.555 17.414 4.737 1.00 53.06 70 TYR B N 1
ATOM 1783 C CA . TYR B 1 70 ? 26.460 18.516 4.441 1.00 47.88 70 TYR B CA 1
ATOM 1784 C C . TYR B 1 70 ? 27.150 18.214 3.116 1.00 44.12 70 TYR B C 1
ATOM 1785 O O . TYR B 1 70 ? 27.068 17.077 2.629 1.00 36.58 70 TYR B O 1
ATOM 1794 N N . GLU B 1 71 ? 27.802 19.225 2.546 1.00 38.51 71 GLU B N 1
ATOM 1795 C CA . GLU B 1 71 ? 28.313 19.169 1.181 1.00 41.94 71 GLU B CA 1
ATOM 1796 C C . GLU B 1 71 ? 29.669 19.854 1.067 1.00 40.79 71 GLU B C 1
ATOM 1797 O O . GLU B 1 71 ? 29.831 20.960 1.578 1.00 39.53 71 GLU B O 1
ATOM 1803 N N . LEU B 1 72 ? 30.627 19.237 0.377 1.00 34.29 72 LEU B N 1
ATOM 1804 C CA . LEU B 1 72 ? 31.763 20.006 -0.123 1.00 33.43 72 LEU B CA 1
ATOM 1805 C C . LEU B 1 72 ? 31.409 20.374 -1.552 1.00 40.52 72 LEU B C 1
ATOM 1806 O O . LEU B 1 72 ? 31.176 19.503 -2.390 1.00 34.63 72 LEU B O 1
ATOM 1811 N N . ARG B 1 73 ? 31.339 21.666 -1.827 1.00 38.78 73 ARG B N 1
ATOM 1812 C CA . ARG B 1 73 ? 30.970 22.116 -3.151 1.00 35.91 73 ARG B CA 1
ATOM 1813 C C . ARG B 1 73 ? 32.042 23.012 -3.733 1.00 32.80 73 ARG B C 1
ATOM 1814 O O . ARG B 1 73 ? 32.477 23.972 -3.102 1.00 35.99 73 ARG B O 1
ATOM 1822 N N . ILE B 1 74 ? 32.476 22.695 -4.941 1.00 30.18 74 ILE B N 1
ATOM 1823 C CA . ILE B 1 74 ? 33.529 23.460 -5.566 1.00 34.77 74 ILE B CA 1
ATOM 1824 C C . ILE B 1 74 ? 32.987 24.076 -6.852 1.00 40.46 74 ILE B C 1
ATOM 1825 O O . ILE B 1 74 ? 32.537 23.352 -7.750 1.00 34.92 74 ILE B O 1
ATOM 1830 N N . ARG B 1 75 ? 32.999 25.404 -6.919 1.00 39.95 75 ARG B N 1
ATOM 1831 C CA . ARG B 1 75 ? 32.429 26.130 -8.048 1.00 40.46 75 ARG B CA 1
ATOM 1832 C C . ARG B 1 75 ? 33.410 27.073 -8.700 1.00 45.93 75 ARG B C 1
ATOM 1833 O O . ARG B 1 75 ? 33.310 27.342 -9.891 1.00 46.99 75 ARG B O 1
ATOM 1841 N N . LYS B 1 76 ? 34.326 27.621 -7.913 1.00 46.46 76 LYS B N 1
ATOM 1842 C CA . LYS B 1 76 ? 35.281 28.569 -8.463 1.00 48.52 76 LYS B CA 1
ATOM 1843 C C . LYS B 1 76 ? 36.179 27.890 -9.486 1.00 46.19 76 LYS B C 1
ATOM 1844 O O . LYS B 1 76 ? 36.781 26.858 -9.217 1.00 41.50 76 LYS B O 1
ATOM 1850 N N . ARG B 1 77 ? 36.296 28.498 -10.648 1.00 49.94 77 ARG B N 1
ATOM 1851 C CA . ARG B 1 77 ? 37.000 27.884 -11.758 1.00 55.07 77 ARG B CA 1
ATOM 1852 C C . ARG B 1 77 ? 38.464 27.595 -11.417 1.00 48.12 77 ARG B C 1
ATOM 1853 O O . ARG B 1 77 ? 39.011 26.588 -11.821 1.00 46.13 77 ARG B O 1
ATOM 1861 N N . SER B 1 78 ? 39.098 28.479 -10.673 1.00 51.20 78 SER B N 1
ATOM 1862 C CA . SER B 1 78 ? 40.462 28.237 -10.210 1.00 48.20 78 SER B CA 1
ATOM 1863 C C . SER B 1 78 ? 40.564 26.949 -9.392 1.00 52.16 78 SER B C 1
ATOM 1864 O O . SER B 1 78 ? 41.493 26.156 -9.581 1.00 57.72 78 SER B O 1
ATOM 1867 N N . CYS B 1 79 ? 39.620 26.754 -8.474 1.00 42.60 79 CYS B N 1
ATOM 1868 C CA . CYS B 1 79 ? 39.592 25.551 -7.652 1.00 45.05 79 CYS B CA 1
ATOM 1869 C C . CYS B 1 79 ? 39.272 24.314 -8.500 1.00 43.05 79 CYS B C 1
ATOM 1870 O O . CYS B 1 79 ? 39.904 23.270 -8.341 1.00 40.32 79 CYS B O 1
ATOM 1873 N N . LEU B 1 80 ? 38.290 24.437 -9.395 1.00 40.94 80 LEU B N 1
ATOM 1874 C CA . LEU B 1 80 ? 37.940 23.349 -10.309 1.00 36.48 80 LEU B CA 1
ATOM 1875 C C . LEU B 1 80 ? 39.125 22.926 -11.165 1.00 40.21 80 LEU B C 1
ATOM 1876 O O . LEU B 1 80 ? 39.232 21.766 -11.571 1.00 40.03 80 LEU B O 1
ATOM 1881 N N . LYS B 1 81 ? 40.029 23.864 -11.422 1.00 39.96 81 LYS B N 1
ATOM 1882 C CA . LYS B 1 81 ? 41.200 23.576 -12.251 1.00 41.13 81 LYS B CA 1
ATOM 1883 C C . LYS B 1 81 ? 42.116 22.610 -11.513 1.00 42.72 81 LYS B C 1
ATOM 1884 O O . LYS B 1 81 ? 42.636 21.644 -12.084 1.00 42.99 81 LYS B O 1
ATOM 1890 N N . LYS B 1 82 ? 42.311 22.889 -10.234 1.00 39.82 82 LYS B N 1
ATOM 1891 C CA . LYS B 1 82 ? 43.072 22.019 -9.349 1.00 39.40 82 LYS B CA 1
ATOM 1892 C C . LYS B 1 82 ? 42.433 20.638 -9.245 1.00 41.85 82 LYS B C 1
ATOM 1893 O O . LYS B 1 82 ? 43.138 19.626 -9.251 1.00 37.11 82 LYS B O 1
ATOM 1899 N N . VAL B 1 83 ? 41.102 20.590 -9.141 1.00 33.47 83 VAL B N 1
ATOM 1900 C CA . VAL B 1 83 ? 40.420 19.297 -9.132 1.00 36.24 83 VAL B CA 1
ATOM 1901 C C . VAL B 1 83 ? 40.710 18.530 -10.423 1.00 37.67 83 VAL B C 1
ATOM 1902 O O . VAL B 1 83 ? 41.102 17.363 -10.383 1.00 37.14 83 VAL B O 1
ATOM 1906 N N . VAL B 1 84 ? 40.539 19.205 -11.556 1.00 35.33 84 VAL B N 1
ATOM 1907 C CA . VAL B 1 84 ? 40.806 18.608 -12.863 1.00 38.45 84 VAL B CA 1
ATOM 1908 C C . VAL B 1 84 ? 42.241 18.104 -12.994 1.00 33.78 84 VAL B C 1
ATOM 1909 O O . VAL B 1 84 ? 42.462 16.970 -13.425 1.00 34.63 84 VAL B O 1
ATOM 1913 N N . GLU B 1 85 ? 43.221 18.922 -12.629 1.00 30.88 85 GLU B N 1
ATOM 1914 C CA . GLU B 1 85 ? 44.586 18.413 -12.738 1.00 34.92 85 GLU B CA 1
ATOM 1915 C C . GLU B 1 85 ? 44.923 17.289 -11.748 1.00 41.32 85 GLU B C 1
ATOM 1916 O O . GLU B 1 85 ? 45.773 16.448 -12.048 1.00 37.46 85 GLU B O 1
ATOM 1922 N N . PHE B 1 86 ? 44.241 17.241 -10.603 1.00 35.44 86 PHE B N 1
ATOM 1923 C CA . PHE B 1 86 ? 44.449 16.115 -9.688 1.00 34.99 86 PHE B CA 1
ATOM 1924 C C . PHE B 1 86 ? 44.030 14.814 -10.381 1.00 33.82 86 PHE B C 1
ATOM 1925 O O . PHE B 1 86 ? 44.804 13.854 -10.423 1.00 35.64 86 PHE B O 1
ATOM 1933 N N . PHE B 1 87 ? 42.819 14.795 -10.953 1.00 34.52 87 PHE B N 1
ATOM 1934 C CA . PHE B 1 87 ? 42.280 13.577 -11.554 1.00 31.38 87 PHE B CA 1
ATOM 1935 C C . PHE B 1 87 ? 42.870 13.180 -12.923 1.00 41.71 87 PHE B C 1
ATOM 1936 O O . PHE B 1 87 ? 42.617 12.076 -13.429 1.00 40.13 87 PHE B O 1
ATOM 1944 N N . GLU B 1 88 ? 43.667 14.068 -13.511 1.00 45.59 88 GLU B N 1
ATOM 1945 C CA . GLU B 1 88 ? 44.497 13.710 -14.673 1.00 47.63 88 GLU B CA 1
ATOM 1946 C C . GLU B 1 88 ? 45.738 12.933 -14.252 1.00 46.17 88 GLU B C 1
ATOM 1947 O O . GLU B 1 88 ? 46.178 12.019 -14.953 1.00 53.62 88 GLU B O 1
ATOM 1953 N N . LYS B 1 89 ? 46.313 13.317 -13.120 1.00 42.11 89 LYS B N 1
ATOM 1954 C CA . LYS B 1 89 ? 47.486 12.625 -12.582 1.00 49.39 89 LYS B CA 1
ATOM 1955 C C . LYS B 1 89 ? 47.094 11.338 -11.849 1.00 50.49 89 LYS B C 1
ATOM 1956 O O . LYS B 1 89 ? 47.910 10.413 -11.717 1.00 46.22 89 LYS B O 1
ATOM 1962 N N . HIS B 1 90 ? 45.857 11.316 -11.347 1.00 45.51 90 HIS B N 1
ATOM 1963 C CA . HIS B 1 90 ? 45.321 10.210 -10.547 1.00 43.33 90 HIS B CA 1
ATOM 1964 C C . HIS B 1 90 ? 43.916 9.913 -11.059 1.00 42.01 90 HIS B C 1
ATOM 1965 O O . HIS B 1 90 ? 42.947 10.494 -10.596 1.00 39.84 90 HIS B O 1
ATOM 1972 N N . PRO B 1 91 ? 43.804 9.038 -12.065 1.00 44.50 91 PRO B N 1
ATOM 1973 C CA . PRO B 1 91 ? 42.499 8.888 -12.706 1.00 40.84 91 PRO B CA 1
ATOM 1974 C C . PRO B 1 91 ? 41.450 8.122 -11.895 1.00 33.79 91 PRO B C 1
ATOM 1975 O O . PRO B 1 91 ? 41.767 7.199 -11.147 1.00 37.70 91 PRO B O 1
ATOM 1979 N N . LEU B 1 92 ? 40.192 8.495 -12.083 1.00 31.12 92 LEU B N 1
ATOM 1980 C CA . LEU B 1 92 ? 39.082 7.783 -11.479 1.00 32.89 92 LEU B CA 1
ATOM 1981 C C . LEU B 1 92 ? 38.966 6.394 -12.077 1.00 43.39 92 LEU B C 1
ATOM 1982 O O . LEU B 1 92 ? 39.456 6.146 -13.156 1.00 41.99 92 LEU B O 1
ATOM 1987 N N . LYS B 1 93 ? 38.311 5.491 -11.368 1.00 39.98 93 LYS B N 1
ATOM 1988 C CA . LYS B 1 93 ? 38.307 4.085 -11.746 1.00 44.57 93 LYS B CA 1
ATOM 1989 C C . LYS B 1 93 ? 36.941 3.622 -12.257 1.00 46.25 93 LYS B C 1
ATOM 1990 O O . LYS B 1 93 ? 36.863 2.673 -13.012 1.00 49.38 93 LYS B O 1
ATOM 1996 N N . THR B 1 94 ? 35.875 4.268 -11.789 1.00 42.00 94 THR B N 1
ATOM 1997 C CA . THR B 1 94 ? 34.518 3.904 -12.136 1.00 36.87 94 THR B CA 1
ATOM 1998 C C . THR B 1 94 ? 34.114 4.674 -13.382 1.00 41.43 94 THR B C 1
ATOM 1999 O O . THR B 1 94 ? 34.968 5.279 -14.037 1.00 37.45 94 THR B O 1
ATOM 2003 N N . LYS B 1 95 ? 32.816 4.666 -13.685 1.00 37.38 95 LYS B N 1
ATOM 2004 C CA . LYS B 1 95 ? 32.271 5.454 -14.785 1.00 42.17 95 LYS B CA 1
ATOM 2005 C C . LYS B 1 95 ? 32.331 6.952 -14.515 1.00 41.46 95 LYS B C 1
ATOM 2006 O O . LYS B 1 95 ? 32.167 7.748 -15.441 1.00 39.91 95 LYS B O 1
ATOM 2012 N N . LYS B 1 96 ? 32.537 7.345 -13.257 1.00 35.72 96 LYS B N 1
ATOM 2013 C CA . LYS B 1 96 ? 32.800 8.752 -12.965 1.00 35.51 96 LYS B CA 1
ATOM 2014 C C . LYS B 1 96 ? 33.950 9.298 -13.832 1.00 33.17 96 LYS B C 1
ATOM 2015 O O . LYS B 1 96 ? 34.023 10.498 -14.069 1.00 33.62 96 LYS B O 1
ATOM 2021 N N . ASN B 1 97 ? 34.847 8.424 -14.293 1.00 33.53 97 ASN B N 1
ATOM 2022 C CA . ASN B 1 97 ? 35.942 8.846 -15.178 1.00 37.09 97 ASN B CA 1
ATOM 2023 C C . ASN B 1 97 ? 35.397 9.455 -16.480 1.00 40.70 97 ASN B C 1
ATOM 2024 O O . ASN B 1 97 ? 35.963 10.413 -17.023 1.00 39.38 97 ASN B O 1
ATOM 2029 N N . VAL B 1 98 ? 34.284 8.906 -16.956 1.00 46.18 98 VAL B N 1
ATOM 2030 C CA . VAL B 1 98 ? 33.685 9.372 -18.197 1.00 40.13 98 VAL B CA 1
ATOM 2031 C C . VAL B 1 98 ? 32.977 10.720 -17.988 1.00 40.55 98 VAL B C 1
ATOM 2032 O O . VAL B 1 98 ? 33.159 11.635 -18.777 1.00 45.00 98 VAL B O 1
ATOM 2036 N N . ASP B 1 99 ? 32.196 10.844 -16.915 1.00 34.95 99 ASP B N 1
ATOM 2037 C CA . ASP B 1 99 ? 31.656 12.137 -16.496 1.00 32.98 99 ASP B CA 1
ATOM 2038 C C . ASP B 1 99 ? 32.798 13.141 -16.287 1.00 36.83 99 ASP B C 1
ATOM 2039 O O . ASP B 1 99 ? 32.682 14.325 -16.618 1.00 34.05 99 ASP B O 1
ATOM 2044 N N . PHE B 1 100 ? 33.892 12.680 -15.695 1.00 31.01 100 PHE B N 1
ATOM 2045 C CA . PHE B 1 100 ? 35.013 13.578 -15.478 1.00 28.99 100 PHE B CA 1
ATOM 2046 C C . PHE B 1 100 ? 35.546 14.159 -16.797 1.00 31.48 100 PHE B C 1
ATOM 2047 O O . PHE B 1 100 ? 35.786 15.354 -16.906 1.00 31.07 100 PHE B O 1
ATOM 2055 N N . LYS B 1 101 ? 35.727 13.304 -17.793 1.00 34.94 101 LYS B N 1
ATOM 2056 C CA . LYS B 1 101 ? 36.270 13.757 -19.074 1.00 39.88 101 LYS B CA 1
ATOM 2057 C C . LYS B 1 101 ? 35.356 14.727 -19.855 1.00 36.01 101 LYS B C 1
ATOM 2058 O O . LYS B 1 101 ? 35.833 15.647 -20.507 1.00 32.51 101 LYS B O 1
ATOM 2064 N N . LYS B 1 102 ? 34.047 14.558 -19.741 1.00 30.84 102 LYS B N 1
ATOM 2065 C CA . LYS B 1 102 ? 33.137 15.512 -20.350 1.00 23.90 102 LYS B CA 1
ATOM 2066 C C . LYS B 1 102 ? 33.175 16.805 -19.577 1.00 30.04 102 LYS B C 1
ATOM 2067 O O . LYS B 1 102 ? 33.196 17.876 -20.160 1.00 29.28 102 LYS B O 1
ATOM 2073 N N . PHE B 1 103 ? 33.228 16.686 -18.246 1.00 32.52 103 PHE B N 1
ATOM 2074 C CA . PHE B 1 103 ? 33.300 17.836 -17.354 1.00 36.09 103 PHE B CA 1
ATOM 2075 C C . PHE B 1 103 ? 34.529 18.678 -17.690 1.00 32.93 103 PHE B C 1
ATOM 2076 O O . PHE B 1 103 ? 34.465 19.911 -17.796 1.00 27.72 103 PHE B O 1
ATOM 2084 N N . ARG B 1 104 ? 35.639 17.994 -17.899 1.00 29.83 104 ARG B N 1
ATOM 2085 C CA . ARG B 1 104 ? 36.895 18.670 -18.169 1.00 34.41 104 ARG B CA 1
ATOM 2086 C C . ARG B 1 104 ? 36.838 19.393 -19.507 1.00 29.40 104 ARG B C 1
ATOM 2087 O O . ARG B 1 104 ? 37.283 20.528 -19.636 1.00 29.13 104 ARG B O 1
ATOM 2095 N N . ARG B 1 105 ? 36.291 18.719 -20.504 1.00 27.31 105 ARG B N 1
ATOM 2096 C CA . ARG B 1 105 ? 36.166 19.324 -21.816 1.00 30.60 105 ARG B CA 1
ATOM 2097 C C . ARG B 1 105 ? 35.356 20.620 -21.773 1.00 30.42 105 ARG B C 1
ATOM 2098 O O . ARG B 1 105 ? 35.752 21.606 -22.362 1.00 32.45 105 ARG B O 1
ATOM 2106 N N . ILE B 1 106 ? 34.228 20.621 -21.067 1.00 31.37 106 ILE B N 1
ATOM 2107 C CA . ILE B 1 106 ? 33.440 21.841 -20.887 1.00 31.64 106 ILE B CA 1
ATOM 2108 C C . ILE B 1 106 ? 34.223 22.944 -20.153 1.00 32.56 106 ILE B C 1
ATOM 2109 O O . ILE B 1 106 ? 34.126 24.128 -20.496 1.00 29.72 106 ILE B O 1
ATOM 2114 N N . LEU B 1 107 ? 34.983 22.547 -19.135 1.00 32.96 107 LEU B N 1
ATOM 2115 C CA . LEU B 1 107 ? 35.755 23.504 -18.345 1.00 38.53 107 LEU B CA 1
ATOM 2116 C C . LEU B 1 107 ? 36.813 24.207 -19.179 1.00 37.48 107 LEU B C 1
ATOM 2117 O O . LEU B 1 107 ? 37.033 25.415 -19.021 1.00 35.28 107 LEU B O 1
ATOM 2122 N N . ILE B 1 108 ? 37.460 23.437 -20.056 1.00 33.29 108 ILE B N 1
ATOM 2123 C CA . ILE B 1 108 ? 38.451 23.968 -20.980 1.00 32.34 108 ILE B CA 1
ATOM 2124 C C . ILE B 1 108 ? 37.767 24.965 -21.911 1.00 39.56 108 ILE B C 1
ATOM 2125 O O . ILE B 1 108 ? 38.195 26.111 -22.015 1.00 37.87 108 ILE B O 1
ATOM 2130 N N . MET B 1 109 ? 36.698 24.535 -22.578 1.00 36.21 109 MET B N 1
ATOM 2131 C CA . MET B 1 109 ? 35.921 25.443 -23.424 1.00 37.59 109 MET B CA 1
ATOM 2132 C C . MET B 1 109 ? 35.553 26.753 -22.709 1.00 35.99 109 MET B C 1
ATOM 2133 O O . MET B 1 109 ? 35.669 27.825 -23.275 1.00 38.82 109 MET B O 1
ATOM 2138 N N . MET B 1 110 ? 35.135 26.675 -21.456 1.00 30.82 110 MET B N 1
ATOM 2139 C CA . MET B 1 110 ? 34.768 27.886 -20.729 1.00 32.01 110 MET B CA 1
ATOM 2140 C C . MET B 1 110 ? 35.960 28.792 -20.409 1.00 36.71 110 MET B C 1
ATOM 2141 O O . MET B 1 110 ? 35.868 30.017 -20.523 1.00 40.66 110 MET B O 1
ATOM 2146 N N . GLU B 1 111 ? 37.070 28.181 -20.016 1.00 38.72 111 GLU B N 1
ATOM 2147 C CA . GLU B 1 111 ? 38.285 28.931 -19.712 1.00 43.31 111 GLU B CA 1
ATOM 2148 C C . GLU B 1 111 ? 38.776 29.661 -20.952 1.00 48.13 111 GLU B C 1
ATOM 2149 O O . GLU B 1 111 ? 39.328 30.753 -20.858 1.00 55.37 111 GLU B O 1
ATOM 2155 N N . ARG B 1 112 ? 38.531 29.073 -22.113 1.00 49.54 112 ARG B N 1
ATOM 2156 C CA . ARG B 1 112 ? 38.941 29.653 -23.374 1.00 48.60 112 ARG B CA 1
ATOM 2157 C C . ARG B 1 112 ? 37.819 30.491 -23.988 1.00 46.45 112 ARG B C 1
ATOM 2158 O O . ARG B 1 112 ? 37.927 30.953 -25.124 1.00 49.37 112 ARG B O 1
ATOM 2166 N N . GLY B 1 113 ? 36.740 30.674 -23.225 1.00 46.99 113 GLY B N 1
ATOM 2167 C CA . GLY B 1 113 ? 35.650 31.565 -23.593 1.00 39.40 113 GLY B CA 1
ATOM 2168 C C . GLY B 1 113 ? 34.719 31.085 -24.685 1.00 41.47 113 GLY B C 1
ATOM 2169 O O . GLY B 1 113 ? 33.968 31.882 -25.289 1.00 45.67 113 GLY B O 1
ATOM 2170 N N . GLU B 1 114 ? 34.730 29.789 -24.963 1.00 40.52 114 GLU B N 1
ATOM 2171 C CA . GLU B 1 114 ? 33.885 29.292 -26.048 1.00 41.44 114 GLU B CA 1
ATOM 2172 C C . GLU B 1 114 ? 32.389 29.323 -25.733 1.00 43.04 114 GLU B C 1
ATOM 2173 O O . GLU B 1 114 ? 31.555 29.345 -26.645 1.00 51.74 114 GLU B O 1
ATOM 2179 N N . HIS B 1 115 ? 32.040 29.357 -24.453 1.00 31.76 115 HIS B N 1
ATOM 2180 C CA . HIS B 1 115 ? 30.633 29.364 -24.061 1.00 36.65 115 HIS B CA 1
ATOM 2181 C C . HIS B 1 115 ? 29.949 30.685 -24.368 1.00 41.05 115 HIS B C 1
ATOM 2182 O O . HIS B 1 115 ? 28.711 30.795 -24.273 1.00 42.84 115 HIS B O 1
ATOM 2189 N N . LEU B 1 116 ? 30.739 31.693 -24.732 1.00 33.83 116 LEU B N 1
ATOM 2190 C CA . LEU B 1 116 ? 30.185 33.016 -25.018 1.00 34.70 116 LEU B CA 1
ATOM 2191 C C . LEU B 1 116 ? 29.567 33.127 -26.427 1.00 42.48 116 LEU B C 1
ATOM 2192 O O . LEU B 1 116 ? 29.017 34.168 -26.809 1.00 43.71 116 LEU B O 1
ATOM 2197 N N . THR B 1 117 ? 29.661 32.067 -27.216 1.00 42.34 117 THR B N 1
ATOM 2198 C CA . THR B 1 117 ? 28.964 32.061 -28.501 1.00 43.55 117 THR B CA 1
ATOM 2199 C C . THR B 1 117 ? 27.809 31.097 -28.461 1.00 40.84 117 THR B C 1
ATOM 2200 O O . THR B 1 117 ? 27.808 30.174 -27.657 1.00 35.05 117 THR B O 1
ATOM 2204 N N . LYS B 1 118 ? 26.841 31.304 -29.354 1.00 37.74 118 LYS B N 1
ATOM 2205 C CA . LYS B 1 118 ? 25.681 30.430 -29.472 1.00 37.04 118 LYS B CA 1
ATOM 2206 C C . LYS B 1 118 ? 26.111 29.007 -29.779 1.00 38.38 118 LYS B C 1
ATOM 2207 O O . LYS B 1 118 ? 25.592 28.056 -29.192 1.00 33.92 118 LYS B O 1
ATOM 2213 N N . GLU B 1 119 ? 27.061 28.865 -30.700 1.00 34.01 119 GLU B N 1
ATOM 2214 C CA . GLU B 1 119 ? 27.559 27.541 -31.072 1.00 37.01 119 GLU B CA 1
ATOM 2215 C C . GLU B 1 119 ? 28.358 26.858 -29.969 1.00 34.76 119 GLU B C 1
ATOM 2216 O O . GLU B 1 119 ? 28.307 25.650 -29.834 1.00 36.73 119 GLU B O 1
ATOM 2222 N N . GLY B 1 120 ? 29.099 27.614 -29.170 1.00 37.68 120 GLY B N 1
ATOM 2223 C CA . GLY B 1 120 ? 29.856 26.975 -28.105 1.00 31.10 120 GLY B CA 1
ATOM 2224 C C . GLY B 1 120 ? 28.929 26.500 -26.996 1.00 32.56 120 GLY B C 1
ATOM 2225 O O . GLY B 1 120 ? 29.137 25.425 -26.389 1.00 32.19 120 GLY B O 1
ATOM 2226 N N . LEU B 1 121 ? 27.919 27.321 -26.711 1.00 29.16 121 LEU B N 1
ATOM 2227 C CA . LEU B 1 121 ? 26.915 26.997 -25.713 1.00 33.72 121 LEU B CA 1
ATOM 2228 C C . LEU B 1 121 ? 26.224 25.709 -26.112 1.00 34.39 121 LEU B C 1
ATOM 2229 O O . LEU B 1 121 ? 26.010 24.811 -25.290 1.00 28.70 121 LEU B O 1
ATOM 2234 N N . ILE B 1 122 ? 25.861 25.647 -27.389 1.00 29.34 122 ILE B N 1
ATOM 2235 C CA . ILE B 1 122 ? 25.204 24.474 -27.941 1.00 27.44 122 ILE B CA 1
ATOM 2236 C C . ILE B 1 122 ? 26.061 23.225 -27.800 1.00 28.91 122 ILE B C 1
ATOM 2237 O O . ILE B 1 122 ? 25.561 22.186 -27.378 1.00 30.54 122 ILE B O 1
ATOM 2242 N N . LYS B 1 123 ? 27.353 23.370 -28.080 1.00 29.71 123 LYS B N 1
ATOM 2243 C CA . LYS B 1 123 ? 28.316 22.279 -27.994 1.00 31.64 123 LYS B CA 1
ATOM 2244 C C . LYS B 1 123 ? 28.409 21.748 -26.570 1.00 30.81 123 LYS B C 1
ATOM 2245 O O . LYS B 1 123 ? 28.449 20.537 -26.333 1.00 31.24 123 LYS B O 1
ATOM 2251 N N . ILE B 1 124 ? 28.438 22.679 -25.625 1.00 25.80 124 ILE B N 1
ATOM 2252 C CA . ILE B 1 124 ? 28.530 22.387 -24.201 1.00 29.34 124 ILE B CA 1
ATOM 2253 C C . ILE B 1 124 ? 27.291 21.634 -23.695 1.00 25.17 124 ILE B C 1
ATOM 2254 O O . ILE B 1 124 ? 27.397 20.643 -22.960 1.00 29.74 124 ILE B O 1
ATOM 2259 N N . LEU B 1 125 ? 26.119 22.103 -24.110 1.00 28.82 125 LEU B N 1
ATOM 2260 C CA . LEU B 1 125 ? 24.862 21.444 -23.779 1.00 33.41 125 LEU B CA 1
ATOM 2261 C C . LEU B 1 125 ? 24.842 20.005 -24.296 1.00 35.50 125 LEU B C 1
ATOM 2262 O O . LEU B 1 125 ? 24.383 19.097 -23.626 1.00 30.02 125 LEU B O 1
ATOM 2267 N N . GLU B 1 126 ? 25.363 19.802 -25.490 1.00 33.02 126 GLU B N 1
ATOM 2268 C CA . GLU B 1 126 ? 25.386 18.464 -26.060 1.00 36.30 126 GLU B CA 1
ATOM 2269 C C . GLU B 1 126 ? 26.318 17.553 -25.246 1.00 40.67 126 GLU B C 1
ATOM 2270 O O . GLU B 1 126 ? 25.953 16.417 -24.915 1.00 39.13 126 GLU B O 1
ATOM 2276 N N . ILE B 1 127 ? 27.495 18.061 -24.887 1.00 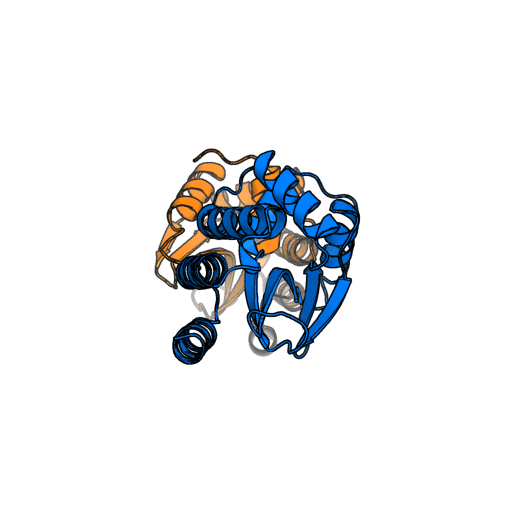30.80 127 ILE B N 1
ATOM 2277 C CA . ILE B 1 127 ? 28.403 17.279 -24.080 1.00 28.36 127 ILE B CA 1
ATOM 2278 C C . ILE B 1 127 ? 27.781 16.956 -22.707 1.00 33.52 127 ILE B C 1
ATOM 2279 O O . ILE B 1 127 ? 27.838 15.814 -22.254 1.00 35.34 127 ILE B O 1
ATOM 2284 N N . ALA B 1 128 ? 27.190 17.955 -22.051 1.00 29.74 128 ALA B N 1
ATOM 2285 C CA . ALA B 1 128 ? 26.503 17.713 -20.785 1.00 34.72 128 ALA B CA 1
ATOM 2286 C C . ALA B 1 128 ? 25.410 16.632 -20.875 1.00 36.08 128 ALA B C 1
ATOM 2287 O O . ALA B 1 128 ? 25.260 15.828 -19.976 1.00 35.75 128 ALA B O 1
ATOM 2289 N N . MET B 1 129 ? 24.674 16.597 -21.976 1.00 38.12 129 MET B N 1
ATOM 2290 C CA . MET B 1 129 ? 23.645 15.569 -22.165 1.00 36.43 129 MET B CA 1
ATOM 2291 C C . MET B 1 129 ? 24.208 14.153 -22.275 1.00 39.77 129 MET B C 1
ATOM 2292 O O . MET B 1 129 ? 23.472 13.196 -22.154 1.00 43.70 129 MET B O 1
ATOM 2297 N N . GLU B 1 130 ? 25.510 14.018 -22.493 1.00 38.66 130 GLU B N 1
ATOM 2298 C CA . GLU B 1 130 ? 26.141 12.699 -22.523 1.00 40.83 130 GLU B CA 1
ATOM 2299 C C . GLU B 1 130 ? 26.642 12.249 -21.128 1.00 43.41 130 GLU B C 1
ATOM 2300 O O . GLU B 1 130 ? 27.106 11.105 -20.953 1.00 49.52 130 GLU B O 1
ATOM 2306 N N . MET B 1 131 ? 26.559 13.147 -20.145 1.00 37.57 131 MET B N 1
ATOM 2307 C CA . MET B 1 131 ? 27.001 12.849 -18.786 1.00 38.91 131 MET B CA 1
ATOM 2308 C C . MET B 1 131 ? 25.895 12.101 -18.051 1.00 43.59 131 MET B C 1
ATOM 2309 O O . MET B 1 131 ? 24.720 12.271 -18.356 1.00 38.66 131 MET B O 1
ATOM 2314 N N . ASN B 1 132 ? 26.272 11.291 -17.072 1.00 40.40 132 ASN B N 1
ATOM 2315 C CA . ASN B 1 132 ? 25.301 10.542 -16.282 1.00 40.24 132 ASN B CA 1
ATOM 2316 C C . ASN B 1 132 ? 24.573 11.380 -15.238 1.00 50.49 132 ASN B C 1
ATOM 2317 O O . ASN B 1 132 ? 23.472 11.033 -14.810 1.00 61.53 132 ASN B O 1
ATOM 2322 N N . THR B 1 133 ? 25.191 12.481 -14.828 1.00 50.94 133 THR B N 1
ATOM 2323 C CA . THR B 1 133 ? 24.606 13.354 -13.816 1.00 50.28 133 THR B CA 1
ATOM 2324 C C . THR B 1 133 ? 23.488 14.241 -14.357 1.00 53.31 133 THR B C 1
ATOM 2325 O O . THR B 1 133 ? 23.707 15.045 -15.263 1.00 46.74 133 THR B O 1
ATOM 2329 N N . GLY B 1 134 ? 22.320 14.070 -13.739 1.00 68.72 134 GLY B N 1
ATOM 2330 C CA . GLY B 1 134 ? 20.990 14.433 -14.199 1.00 74.53 134 GLY B CA 1
ATOM 2331 C C . GLY B 1 134 ? 20.754 15.455 -15.279 1.00 79.75 134 GLY B C 1
ATOM 2332 O O . GLY B 1 134 ? 21.595 15.684 -16.136 1.00 85.98 134 GLY B O 1
ATOM 2333 N N . ASN B 1 135 ? 19.558 16.030 -15.245 1.00 75.72 135 ASN B N 1
ATOM 2334 C CA . ASN B 1 135 ? 19.172 17.224 -15.981 1.00 66.43 135 ASN B CA 1
ATOM 2335 C C . ASN B 1 135 ? 19.050 17.085 -17.501 1.00 51.88 135 ASN B C 1
ATOM 2336 O O . ASN B 1 135 ? 18.923 18.060 -18.196 1.00 43.33 135 ASN B O 1
ATOM 2341 N N . HIS B 1 136 ? 19.037 15.860 -17.993 1.00 42.60 136 HIS B N 1
ATOM 2342 C CA . HIS B 1 136 ? 18.963 15.613 -19.440 1.00 50.97 136 HIS B CA 1
ATOM 2343 C C . HIS B 1 136 ? 17.774 16.249 -20.134 1.00 52.31 136 HIS B C 1
ATOM 2344 O O . HIS B 1 136 ? 17.939 16.884 -21.187 1.00 45.37 136 HIS B O 1
ATOM 2351 N N . GLU B 1 137 ? 16.581 16.052 -19.567 1.00 43.08 137 GLU B N 1
ATOM 2352 C CA . GLU B 1 137 ? 15.378 16.663 -20.095 1.00 37.86 137 GLU B CA 1
ATOM 2353 C C . GLU B 1 137 ? 15.500 18.171 -20.029 1.00 38.40 137 GLU B C 1
ATOM 2354 O O . GLU B 1 137 ? 15.122 18.876 -20.963 1.00 39.38 137 GLU B O 1
ATOM 2360 N N . ARG B 1 138 ? 16.050 18.662 -18.926 1.00 35.01 138 ARG B N 1
ATOM 2361 C CA . ARG B 1 138 ? 16.209 20.091 -18.748 1.00 34.03 138 ARG B CA 1
ATOM 2362 C C . ARG B 1 138 ? 17.214 20.662 -19.733 1.00 39.83 138 ARG B C 1
ATOM 2363 O O . ARG B 1 138 ? 17.002 21.743 -20.259 1.00 38.59 138 ARG B O 1
ATOM 2371 N N . LEU B 1 139 ? 18.312 19.946 -19.989 1.00 36.33 139 LEU B N 1
ATOM 2372 C CA . LEU B 1 139 ? 19.266 20.380 -21.014 1.00 36.83 139 LEU B CA 1
ATOM 2373 C C . LEU B 1 139 ? 18.623 20.368 -22.378 1.00 38.29 139 LEU B C 1
ATOM 2374 O O . LEU B 1 139 ? 18.847 21.271 -23.198 1.00 42.15 139 LEU B O 1
ATOM 2379 N N . LYS B 1 140 ? 17.855 19.316 -22.652 1.00 38.30 140 LYS B N 1
ATOM 2380 C CA . LYS B 1 140 ? 17.088 19.241 -23.896 1.00 34.04 140 LYS B CA 1
ATOM 2381 C C . LYS B 1 140 ? 16.179 20.451 -24.116 1.00 40.15 140 LYS B C 1
ATOM 2382 O O . LYS B 1 140 ? 16.069 20.985 -25.228 1.00 42.89 140 LYS B O 1
ATOM 2388 N N . ARG B 1 141 ? 15.509 20.877 -23.061 1.00 44.23 141 ARG B N 1
ATOM 2389 C CA . ARG B 1 141 ? 14.573 22.000 -23.170 1.00 40.47 141 ARG B CA 1
ATOM 2390 C C . ARG B 1 141 ? 15.290 23.314 -23.395 1.00 38.04 141 ARG B C 1
ATOM 2391 O O . ARG B 1 141 ? 14.783 24.181 -24.134 1.00 37.30 141 ARG B O 1
ATOM 2399 N N . THR B 1 142 ? 16.461 23.493 -22.786 1.00 32.92 142 THR B N 1
ATOM 2400 C CA . THR B 1 142 ? 17.184 24.725 -23.073 1.00 36.47 142 THR B CA 1
ATOM 2401 C C . THR B 1 142 ? 17.813 24.705 -24.476 1.00 29.55 142 THR B C 1
ATOM 2402 O O . THR B 1 142 ? 17.829 25.731 -25.155 1.00 36.29 142 THR B O 1
ATOM 2406 N N . LEU B 1 143 ? 18.322 23.559 -24.924 1.00 34.00 143 LEU B N 1
ATOM 2407 C CA . LEU B 1 143 ? 18.719 23.437 -26.344 1.00 34.30 143 LEU B CA 1
ATOM 2408 C C . LEU B 1 143 ? 17.616 23.881 -27.297 1.00 35.39 143 LEU B C 1
ATOM 2409 O O . LEU B 1 143 ? 17.877 24.575 -28.288 1.00 49.49 143 LEU B O 1
ATOM 2414 N N . GLU B 1 144 ? 16.380 23.498 -27.002 1.00 39.50 144 GLU B N 1
ATOM 2415 C CA . GLU B 1 144 ? 15.227 23.902 -27.827 1.00 42.97 144 GLU B CA 1
ATOM 2416 C C . GLU B 1 144 ? 14.958 25.407 -27.823 1.00 49.16 144 GLU B C 1
ATOM 2417 O O . GLU B 1 144 ? 14.512 25.961 -28.838 1.00 53.99 144 GLU B O 1
ATOM 2423 N N . GLU B 1 145 ? 15.191 26.060 -26.681 1.00 37.28 145 GLU B N 1
ATOM 2424 C CA . GLU B 1 145 ? 14.980 27.495 -26.557 1.00 43.23 145 GLU B CA 1
ATOM 2425 C C . GLU B 1 145 ? 16.055 28.246 -27.328 1.00 44.42 145 GLU B C 1
ATOM 2426 O O . GLU B 1 145 ? 15.765 29.238 -27.997 1.00 44.44 145 GLU B O 1
ATOM 2432 N N . ILE B 1 146 ? 17.300 27.789 -27.219 1.00 37.07 146 ILE B N 1
ATOM 2433 C CA . ILE B 1 146 ? 18.415 28.436 -27.914 1.00 45.11 146 ILE B CA 1
ATOM 2434 C C . ILE B 1 146 ? 18.272 28.379 -29.443 1.00 56.23 146 ILE B C 1
ATOM 2435 O O . ILE B 1 146 ? 18.657 29.315 -30.136 1.00 59.90 146 ILE B O 1
ATOM 2440 N N . ARG B 1 147 ? 17.692 27.293 -29.952 1.00 58.74 147 ARG B N 1
ATOM 2441 C CA . ARG B 1 147 ? 17.501 27.101 -31.396 1.00 55.12 147 ARG B CA 1
ATOM 2442 C C . ARG B 1 147 ? 16.230 27.751 -31.982 1.00 61.19 147 ARG B C 1
ATOM 2443 O O . ARG B 1 147 ? 15.180 27.829 -31.327 1.00 60.36 147 ARG B O 1
#

Radius of gyration: 22.81 Å; Cα contacts (8 Å, |Δi|>4): 457; chains: 2; bounding box: 36×66×58 Å

Secondary structure (DSSP, 8-state):
----HHHHHHHHHHHEEEEEEEEE-TTSTTSEEEEEEEEEEEEGGGHHHHHHHHHHHT--EEEE-STTEEEEEE-SHHHHHHHHHHHHHS--SSTHHHHHHHHHHHHHHHHTTGGGSHHHHHHHHHHHHTSSSS-HHHHHHHHHHH-/----HHHHHHHHHHHEEEEEEEEE-TTSTTSEEEEEEEEEEE-GGGHHHHHHHHHHHT--EEEE--EEEEE--HHHHHHHHHHHHHS---STHHHHHHHHHHHHHHHHTTGGGSHHHHHHHHHHHHTSSSS-HHHHHHHHHHH-

Sequence (291 aa):
MDLKPDWVVGFVDGEGCFYVGVSRNRTMKTGYQVLPEFRIVQHKRDIQVLYALRKFFGCGVVRKNHDDRYELRIRKRSCLKKVVEFFEKHPLKTKKNVDFKKFRRILIMMERGEHLTKEGLIKILEIAMEMNTGNHERLKRTLEEIRMDLKPDWVVGFVDGEGCFYVGVSRNRTMKTGYQVLPEFRIVQHKRDIQVLYALRKFFGCGVVRKNRYELRIRKRSCLKKVVEFFEKHPLKTKKNVDFKKFRRILIMMERGEHLTKEGLIKILEIAMEMNTGNHERLKRTLEEIR

B-factor: mean 46.52, std 15.16, range [23.9, 106.41]

Organism: Thermotoga neapolitana (NCBI:txid2337)